Protein AF-A0A3M0Z705-F1 (afdb_monomer)

Radius of gyration: 19.1 Å; Cα contacts (8 Å, |Δi|>4): 940; chains: 1; bounding box: 48×50×53 Å

Sequence (312 aa):
MVLNNEIHHTGEIYWHSPGIMLWQSGHNRIAHNLIHHTAYTGIILSGVLLSTFAQTEDRRELYRTMRWNEVKRTHGQAAFNDVKEYLHSRNNMIELNEIHHVMELLADGNAIYVRGAGSKNVIRRNYIHHLLGNTFMQAAIRTDDGQCDTSIIENVIFRCTAKGIVLHLNNECINNFVIDLAEAWHNGRKFPPIYLLLQEGPMTGAVIRRNIFYHPGDTAQFYQDGTNPRLPAAWIRETETDENIYYCAGNPQLAEEVLAATRREGLNGRSVAADPRFRDIEQEDFSFLPDSPALQLGIVAIDCSQAGVLPV

Structure (mmCIF, N/CA/C/O backbone):
data_AF-A0A3M0Z705-F1
#
_entry.id   AF-A0A3M0Z705-F1
#
loop_
_atom_site.group_PDB
_atom_site.id
_atom_site.type_symbol
_atom_site.label_atom_id
_atom_site.label_alt_id
_atom_site.label_comp_id
_atom_site.label_asym_id
_atom_site.label_entity_id
_atom_site.label_seq_id
_atom_site.pdbx_PDB_ins_code
_atom_site.Cartn_x
_atom_site.Cartn_y
_atom_site.Cartn_z
_atom_site.occupancy
_atom_site.B_iso_or_equiv
_atom_site.auth_seq_id
_atom_site.auth_comp_id
_atom_site.auth_asym_id
_atom_site.auth_atom_id
_atom_site.pdbx_PDB_model_num
ATOM 1 N N . MET A 1 1 ? 2.493 -20.578 -8.290 1.00 93.19 1 MET A N 1
ATOM 2 C CA . MET A 1 1 ? 1.741 -20.324 -7.039 1.00 93.19 1 MET A CA 1
ATOM 3 C C . MET A 1 1 ? 2.726 -20.380 -5.886 1.00 93.19 1 MET A C 1
ATOM 5 O O . MET A 1 1 ? 3.632 -21.199 -5.964 1.00 93.19 1 MET A O 1
ATOM 9 N N . VAL A 1 2 ? 2.556 -19.544 -4.864 1.00 97.12 2 VAL A N 1
ATOM 10 C CA . VAL A 1 2 ? 3.296 -19.606 -3.590 1.00 97.12 2 VAL A CA 1
ATOM 11 C C . VAL A 1 2 ? 2.247 -19.537 -2.490 1.00 97.12 2 VAL A C 1
ATOM 13 O O . VAL A 1 2 ? 1.593 -18.505 -2.332 1.00 97.12 2 VAL A O 1
ATOM 16 N N . LEU A 1 3 ? 1.989 -20.673 -1.846 1.00 97.88 3 LEU A N 1
ATOM 17 C CA . LEU A 1 3 ? 0.851 -20.847 -0.949 1.00 97.88 3 LEU A CA 1
ATOM 18 C C . LEU A 1 3 ? 1.292 -21.437 0.381 1.00 97.88 3 LEU A C 1
ATOM 20 O O . LEU A 1 3 ? 2.029 -22.422 0.365 1.00 97.88 3 LEU A O 1
ATOM 24 N N . ASN A 1 4 ? 0.777 -20.893 1.482 1.00 98.19 4 ASN A N 1
ATOM 25 C CA . ASN A 1 4 ? 0.911 -21.484 2.812 1.00 98.19 4 ASN A CA 1
ATOM 26 C C . ASN A 1 4 ? 2.356 -21.636 3.315 1.00 98.19 4 ASN A C 1
ATOM 28 O O . ASN A 1 4 ? 2.723 -22.698 3.813 1.00 98.19 4 ASN A O 1
ATOM 32 N N . ASN A 1 5 ? 3.189 -20.605 3.138 1.00 98.38 5 ASN A N 1
ATOM 33 C CA . ASN A 1 5 ? 4.592 -20.617 3.569 1.00 98.38 5 ASN A CA 1
ATOM 34 C C . ASN A 1 5 ? 4.841 -19.598 4.681 1.00 98.38 5 ASN A C 1
ATOM 36 O O . ASN A 1 5 ? 4.289 -18.500 4.649 1.00 98.38 5 ASN A O 1
ATOM 40 N N . GLU A 1 6 ? 5.753 -19.933 5.588 1.00 98.31 6 GLU A N 1
ATOM 41 C CA . GLU A 1 6 ? 6.425 -18.972 6.462 1.00 98.31 6 GLU A CA 1
ATOM 42 C C . GLU A 1 6 ? 7.770 -18.604 5.820 1.00 98.31 6 GLU A C 1
ATOM 44 O O . GLU A 1 6 ? 8.606 -19.469 5.548 1.00 98.31 6 GLU A O 1
ATOM 49 N N . ILE A 1 7 ? 7.953 -17.326 5.497 1.00 98.44 7 ILE A N 1
ATOM 50 C CA . ILE A 1 7 ? 9.144 -16.790 4.833 1.00 98.44 7 ILE A CA 1
ATOM 51 C C . ILE A 1 7 ? 9.737 -15.737 5.752 1.00 98.44 7 ILE A C 1
ATOM 53 O O . ILE A 1 7 ? 9.148 -14.678 5.963 1.00 98.44 7 ILE A O 1
ATOM 57 N N . HIS A 1 8 ? 10.917 -16.018 6.290 1.00 97.94 8 HIS A N 1
ATOM 58 C CA . HIS A 1 8 ? 11.497 -15.170 7.315 1.00 97.94 8 HIS A CA 1
ATOM 59 C C . HIS A 1 8 ? 13.017 -15.147 7.285 1.00 97.94 8 HIS A C 1
ATOM 61 O O . HIS A 1 8 ? 13.636 -16.027 6.686 1.00 97.94 8 HIS A O 1
ATOM 67 N N . HIS A 1 9 ? 13.607 -14.118 7.901 1.00 96.94 9 HIS A N 1
ATOM 68 C CA . HIS A 1 9 ? 15.060 -13.898 7.929 1.00 96.94 9 HIS A CA 1
ATOM 69 C C . HIS A 1 9 ? 15.669 -13.928 6.520 1.00 96.94 9 HIS A C 1
ATOM 71 O O . HIS A 1 9 ? 16.719 -14.516 6.265 1.00 96.94 9 HIS A O 1
ATOM 77 N N . THR A 1 10 ? 14.988 -13.298 5.557 1.00 95.69 10 THR A N 1
ATOM 78 C CA . THR A 1 10 ? 15.524 -13.145 4.203 1.00 95.69 10 THR A CA 1
ATOM 79 C C . THR A 1 10 ? 16.415 -11.914 4.116 1.00 95.69 10 THR A C 1
ATOM 81 O O . THR A 1 10 ? 16.168 -10.876 4.736 1.00 95.69 10 THR A O 1
ATOM 84 N N . GLY A 1 11 ? 17.450 -12.016 3.284 1.00 94.19 11 GLY A N 1
ATOM 85 C CA . GLY A 1 11 ? 18.382 -10.919 3.064 1.00 94.19 11 GLY A CA 1
ATOM 86 C C . GLY A 1 11 ? 19.385 -10.717 4.197 1.00 94.19 11 GLY A C 1
ATOM 87 O O . GLY A 1 11 ? 19.813 -9.595 4.398 1.00 94.19 11 GLY A O 1
ATOM 88 N N . GLU A 1 12 ? 19.805 -11.766 4.911 1.00 93.81 12 GLU A N 1
ATOM 89 C CA . GLU A 1 12 ? 20.851 -11.658 5.950 1.00 93.81 12 GLU A CA 1
ATOM 90 C C . GLU A 1 12 ? 22.247 -11.370 5.371 1.00 93.81 12 GLU A C 1
ATOM 92 O O . GLU A 1 12 ? 23.053 -10.665 5.976 1.00 93.81 12 GLU A O 1
ATOM 97 N N . ILE A 1 13 ? 22.526 -11.888 4.170 1.00 93.94 13 ILE A N 1
ATOM 98 C CA . ILE A 1 13 ? 23.795 -11.672 3.454 1.00 93.94 13 ILE A CA 1
ATOM 99 C C . ILE A 1 13 ? 23.624 -10.590 2.384 1.00 93.94 13 ILE A C 1
ATOM 101 O O . ILE A 1 13 ? 24.378 -9.621 2.330 1.00 93.94 13 ILE A O 1
ATOM 105 N N . TYR A 1 14 ? 22.613 -10.748 1.528 1.00 93.50 14 TYR A N 1
ATOM 106 C CA . TYR A 1 14 ? 22.260 -9.778 0.496 1.00 93.50 14 TYR A CA 1
ATOM 107 C C . TYR A 1 14 ? 21.018 -9.014 0.934 1.00 93.50 14 TYR A C 1
ATOM 109 O O . TYR A 1 14 ? 19.898 -9.453 0.695 1.00 93.50 14 TYR A O 1
ATOM 117 N N . TRP A 1 15 ? 21.222 -7.859 1.567 1.00 94.88 15 TRP A N 1
ATOM 118 C CA . TRP A 1 15 ? 20.144 -7.088 2.197 1.00 94.88 15 TRP A CA 1
ATOM 119 C C . TRP A 1 15 ? 19.001 -6.707 1.253 1.00 94.88 15 TRP A C 1
ATOM 121 O O . TRP A 1 15 ? 17.889 -6.498 1.709 1.00 94.88 15 TRP A O 1
ATOM 131 N N . HIS A 1 16 ? 19.250 -6.637 -0.057 1.00 92.75 16 HIS A N 1
ATOM 132 C CA . HIS A 1 16 ? 18.243 -6.292 -1.063 1.00 92.75 16 HIS A CA 1
ATOM 133 C C . HIS A 1 16 ? 17.359 -7.473 -1.501 1.00 92.75 16 HIS A C 1
ATOM 135 O O . HIS A 1 16 ? 16.523 -7.298 -2.386 1.00 92.75 16 HIS A O 1
ATOM 141 N N . SER A 1 17 ? 17.538 -8.668 -0.932 1.00 94.88 17 SER A N 1
ATOM 142 C CA . SER A 1 17 ? 16.717 -9.838 -1.253 1.00 94.88 17 SER A CA 1
ATOM 143 C C . SER A 1 17 ? 15.320 -9.715 -0.629 1.00 94.88 17 SER A C 1
ATOM 145 O O . SER A 1 17 ? 15.216 -9.700 0.601 1.00 94.88 17 SER A O 1
ATOM 147 N N . PRO A 1 18 ? 14.245 -9.645 -1.436 1.00 96.06 18 PRO A N 1
ATOM 148 C CA . PRO A 1 18 ? 12.884 -9.631 -0.914 1.00 96.06 18 PRO A CA 1
ATOM 149 C C . PRO A 1 18 ? 12.444 -11.027 -0.454 1.00 96.06 18 PRO A C 1
ATOM 151 O O . PRO A 1 18 ? 13.071 -12.026 -0.816 1.00 96.06 18 PRO A O 1
ATOM 154 N N . GLY A 1 19 ? 11.330 -11.105 0.277 1.00 97.62 19 GLY A N 1
ATOM 155 C CA . GLY A 1 19 ? 10.706 -12.385 0.632 1.00 97.62 19 GLY A CA 1
ATOM 156 C C . GLY A 1 19 ? 10.211 -13.152 -0.603 1.00 97.62 19 GLY A C 1
ATOM 157 O O . GLY A 1 19 ? 10.552 -14.315 -0.806 1.00 97.62 19 GLY A O 1
ATOM 158 N N . ILE A 1 20 ? 9.447 -12.485 -1.473 1.00 98.25 20 ILE A N 1
ATOM 159 C CA . ILE A 1 20 ? 8.960 -13.028 -2.751 1.00 98.25 20 ILE A CA 1
ATOM 160 C C . ILE A 1 20 ? 9.178 -11.995 -3.860 1.00 98.25 20 ILE A C 1
ATOM 162 O O . ILE A 1 20 ? 8.796 -10.836 -3.720 1.00 98.25 20 ILE A O 1
ATOM 166 N N . MET A 1 21 ? 9.723 -12.417 -5.005 1.00 97.25 21 MET A N 1
ATOM 167 C CA . MET A 1 21 ? 9.831 -11.577 -6.202 1.00 97.25 21 MET A CA 1
ATOM 168 C C . MET A 1 21 ? 9.177 -12.239 -7.412 1.00 97.25 21 MET A C 1
ATOM 170 O O . MET A 1 21 ? 9.544 -13.340 -7.818 1.00 97.25 21 MET A O 1
ATOM 174 N N . LEU A 1 22 ? 8.239 -11.526 -8.028 1.00 97.38 22 LEU A N 1
ATOM 175 C CA . LEU A 1 22 ? 7.668 -11.835 -9.331 1.00 97.38 22 LEU A CA 1
ATOM 176 C C . LEU A 1 22 ? 8.312 -10.915 -10.368 1.00 97.38 22 LEU A C 1
ATOM 178 O O . LEU A 1 22 ? 8.006 -9.726 -10.423 1.00 97.38 22 LEU A O 1
ATOM 182 N N . TRP A 1 23 ? 9.204 -11.464 -11.190 1.00 95.56 23 TRP A N 1
ATOM 183 C CA . TRP A 1 23 ? 9.850 -10.744 -12.288 1.00 95.56 23 TRP A CA 1
ATOM 184 C C . TRP A 1 23 ? 9.324 -11.229 -13.636 1.00 95.56 23 TRP A C 1
ATOM 186 O O . TRP A 1 23 ? 9.457 -12.410 -13.952 1.00 95.56 23 TRP A O 1
ATOM 196 N N . GLN A 1 24 ? 8.742 -10.322 -14.426 1.00 94.75 24 GLN A N 1
ATOM 197 C CA . GLN A 1 24 ? 8.167 -10.616 -15.748 1.00 94.75 24 GLN A CA 1
ATOM 198 C C . GLN A 1 24 ? 7.300 -11.895 -15.768 1.00 94.75 24 GLN A C 1
ATOM 200 O O . GLN A 1 24 ? 7.361 -12.692 -16.704 1.00 94.75 24 GLN A O 1
ATOM 205 N N . SER A 1 25 ? 6.492 -12.097 -14.721 1.00 96.62 25 SER A N 1
ATOM 206 C CA . SER A 1 25 ? 5.721 -13.327 -14.503 1.00 96.62 25 SER A CA 1
ATOM 207 C C . SER A 1 25 ? 4.281 -13.022 -14.107 1.00 96.62 25 SER A C 1
ATOM 209 O O . SER A 1 25 ? 4.024 -12.282 -13.154 1.00 96.62 25 SER A O 1
ATOM 211 N N . GLY A 1 26 ? 3.340 -13.602 -14.846 1.00 97.38 26 GLY A N 1
ATOM 212 C CA . GLY A 1 26 ? 1.913 -13.328 -14.722 1.00 97.38 26 GLY A CA 1
ATOM 213 C C . GLY A 1 26 ? 1.093 -14.555 -14.354 1.00 97.38 26 GLY A C 1
ATOM 214 O O . GLY A 1 26 ? 1.579 -15.681 -14.429 1.00 97.38 26 GLY A O 1
ATOM 215 N N . HIS A 1 27 ? -0.176 -14.334 -14.007 1.00 98.31 27 HIS A N 1
ATOM 216 C CA . HIS A 1 27 ? -1.118 -15.389 -13.607 1.00 98.31 27 HIS A CA 1
ATOM 217 C C . HIS A 1 27 ? -0.669 -16.183 -12.369 1.00 98.31 27 HIS A C 1
ATOM 219 O O . HIS A 1 27 ? -1.044 -17.343 -12.185 1.00 98.31 27 HIS A O 1
ATOM 225 N N . ASN A 1 28 ? 0.136 -15.565 -11.504 1.00 98.56 28 ASN A N 1
ATOM 226 C CA . ASN A 1 28 ? 0.537 -16.162 -10.241 1.00 98.56 28 ASN A CA 1
ATOM 227 C C . ASN A 1 28 ? -0.510 -15.902 -9.162 1.00 98.56 28 ASN A C 1
ATOM 229 O O . ASN A 1 28 ? -1.160 -14.860 -9.136 1.00 98.56 28 ASN A O 1
ATOM 233 N N . ARG A 1 29 ? -0.601 -16.840 -8.222 1.00 98.62 29 ARG A N 1
ATOM 234 C CA . ARG A 1 29 ? -1.323 -16.678 -6.962 1.00 98.62 29 ARG A CA 1
ATOM 235 C C . ARG A 1 29 ? -0.333 -16.797 -5.810 1.00 98.62 29 ARG A C 1
ATOM 237 O O . ARG A 1 29 ? 0.340 -17.830 -5.712 1.00 98.62 29 ARG A O 1
ATOM 244 N N . ILE A 1 30 ? -0.234 -15.745 -5.007 1.00 98.75 30 ILE A N 1
ATOM 245 C CA . ILE A 1 30 ? 0.602 -15.641 -3.809 1.00 98.75 30 ILE A CA 1
ATOM 246 C C . ILE A 1 30 ? -0.349 -15.440 -2.638 1.00 98.75 30 ILE A C 1
ATOM 248 O O . ILE A 1 30 ? -0.912 -14.353 -2.498 1.00 98.75 30 ILE A O 1
ATOM 252 N N . ALA A 1 31 ? -0.604 -16.500 -1.874 1.00 98.75 31 ALA A N 1
ATOM 253 C CA . ALA A 1 31 ? -1.632 -16.445 -0.846 1.00 98.75 31 ALA A CA 1
ATOM 254 C C . ALA A 1 31 ? -1.343 -17.254 0.408 1.00 98.75 31 ALA A C 1
ATOM 256 O O . ALA A 1 31 ? -0.667 -18.277 0.340 1.00 98.75 31 ALA A O 1
ATOM 257 N N . HIS A 1 32 ? -1.910 -16.817 1.533 1.00 98.69 32 HIS A N 1
ATOM 258 C CA . HIS A 1 32 ? -1.744 -17.470 2.832 1.00 98.69 32 HIS A CA 1
ATOM 259 C C . HIS A 1 32 ? -0.281 -17.623 3.257 1.00 98.69 32 HIS A C 1
ATOM 261 O O . HIS A 1 32 ? 0.103 -18.637 3.822 1.00 98.69 32 HIS A O 1
ATOM 267 N N . ASN A 1 33 ? 0.581 -16.660 2.929 1.00 98.75 33 ASN A N 1
ATOM 268 C CA . ASN A 1 33 ? 1.960 -16.677 3.413 1.00 98.75 33 ASN A CA 1
ATOM 269 C C . ASN A 1 33 ? 2.102 -15.750 4.620 1.00 98.75 33 ASN A C 1
ATOM 271 O O . ASN A 1 33 ? 1.471 -14.693 4.651 1.00 98.75 33 ASN A O 1
ATOM 275 N N . LEU A 1 34 ? 2.956 -16.135 5.564 1.00 98.81 34 LEU A N 1
ATOM 276 C CA . LEU A 1 34 ? 3.474 -15.271 6.620 1.00 98.81 34 LEU A CA 1
ATOM 277 C C . LEU A 1 34 ? 4.877 -14.818 6.211 1.00 98.81 34 LEU A C 1
ATOM 279 O O . LEU A 1 34 ? 5.748 -15.656 5.975 1.00 98.81 34 LEU A O 1
ATOM 283 N N . ILE A 1 35 ? 5.095 -13.509 6.073 1.00 98.81 35 ILE A N 1
ATOM 284 C CA . ILE A 1 35 ? 6.379 -12.938 5.642 1.00 98.81 35 ILE A CA 1
ATOM 285 C C . ILE A 1 35 ? 6.884 -11.959 6.695 1.00 98.81 35 ILE A C 1
ATOM 287 O O . ILE A 1 35 ? 6.228 -10.947 6.948 1.00 98.81 35 ILE A O 1
ATOM 291 N N . HIS A 1 36 ? 8.051 -12.233 7.286 1.00 98.56 36 HIS A N 1
ATOM 292 C CA . HIS A 1 36 ? 8.529 -11.422 8.404 1.00 98.56 36 HIS A CA 1
ATOM 293 C C . HIS A 1 36 ? 10.029 -11.459 8.693 1.00 98.56 36 HIS A C 1
ATOM 295 O O . HIS A 1 36 ? 10.742 -12.351 8.251 1.00 98.56 36 HIS A O 1
ATOM 301 N N . HIS A 1 37 ? 10.515 -10.481 9.460 1.00 97.38 37 HIS A N 1
ATOM 302 C CA . HIS A 1 37 ? 11.936 -10.291 9.786 1.00 97.38 37 HIS A CA 1
ATOM 303 C C . HIS A 1 37 ? 12.807 -10.279 8.528 1.00 97.38 37 HIS A C 1
ATOM 305 O O . HIS A 1 37 ? 13.692 -11.117 8.343 1.00 97.38 37 HIS A O 1
ATOM 311 N N . THR A 1 38 ? 12.496 -9.379 7.5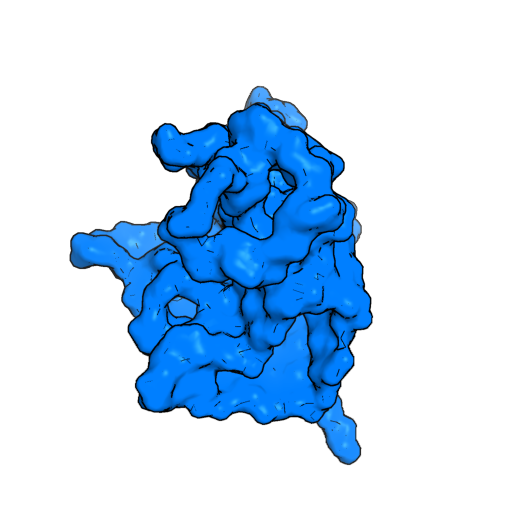95 1.00 96.44 38 THR A N 1
ATOM 312 C CA . THR A 1 38 ? 13.237 -9.254 6.334 1.00 96.44 38 THR A CA 1
ATOM 313 C C . THR A 1 38 ? 13.952 -7.914 6.265 1.00 96.44 38 THR A C 1
ATOM 315 O O . THR A 1 38 ? 13.374 -6.858 6.538 1.00 96.44 38 THR A O 1
ATOM 318 N N . ALA A 1 39 ? 15.210 -7.930 5.813 1.00 96.12 39 ALA A N 1
ATOM 319 C CA . ALA A 1 39 ? 16.021 -6.715 5.693 1.00 96.12 39 ALA A CA 1
ATOM 320 C C . ALA A 1 39 ? 15.407 -5.673 4.732 1.00 96.12 39 ALA A C 1
ATOM 322 O O . ALA A 1 39 ? 15.600 -4.467 4.913 1.00 96.12 39 ALA A O 1
ATOM 323 N N . TYR A 1 40 ? 14.665 -6.139 3.721 1.00 96.44 40 TYR A N 1
ATOM 324 C CA . TYR A 1 40 ? 14.032 -5.325 2.680 1.00 96.44 40 TYR A CA 1
ATOM 325 C C . TYR A 1 40 ? 12.558 -5.712 2.469 1.00 96.44 40 TYR A C 1
ATOM 327 O O . TYR A 1 40 ? 11.875 -6.072 3.425 1.00 96.44 40 TYR A O 1
ATOM 335 N N . THR A 1 41 ? 12.056 -5.586 1.238 1.00 97.31 41 THR A N 1
ATOM 336 C CA . THR A 1 41 ? 10.636 -5.691 0.879 1.00 97.31 41 THR A CA 1
ATOM 337 C C . THR A 1 41 ? 10.076 -7.104 1.055 1.00 97.31 41 THR A C 1
ATOM 339 O O . THR A 1 41 ? 10.739 -8.081 0.711 1.00 97.31 41 THR A O 1
ATOM 342 N N . GLY A 1 42 ? 8.821 -7.212 1.499 1.00 98.38 42 GLY A N 1
ATOM 343 C CA . GLY A 1 42 ? 8.118 -8.495 1.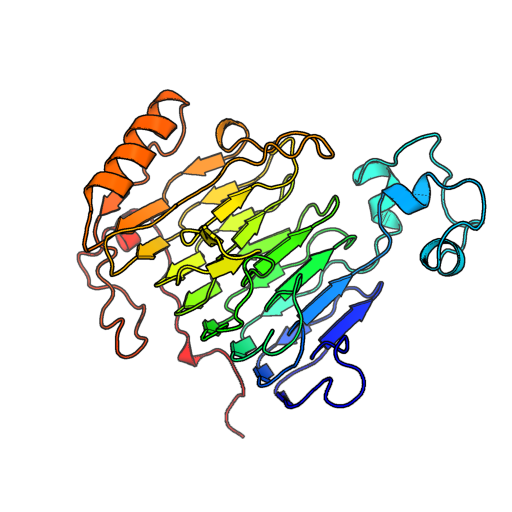607 1.00 98.38 42 GLY A CA 1
ATOM 344 C C . GLY A 1 42 ? 7.855 -9.137 0.240 1.00 98.38 42 GLY A C 1
ATOM 345 O O . GLY A 1 42 ? 8.424 -10.177 -0.086 1.00 98.38 42 GLY A O 1
ATOM 346 N N . ILE A 1 43 ? 7.023 -8.500 -0.588 1.00 98.69 43 ILE A N 1
ATOM 347 C CA . ILE A 1 43 ? 6.636 -8.989 -1.920 1.00 98.69 43 ILE A CA 1
ATOM 348 C C . ILE A 1 43 ? 6.910 -7.917 -2.981 1.00 98.69 43 ILE A C 1
ATOM 350 O O . ILE A 1 43 ? 6.434 -6.787 -2.873 1.00 98.69 43 ILE A O 1
ATOM 354 N N . ILE A 1 44 ? 7.629 -8.278 -4.046 1.00 98.31 44 ILE A N 1
ATOM 355 C CA . ILE A 1 44 ? 7.869 -7.425 -5.217 1.00 98.31 44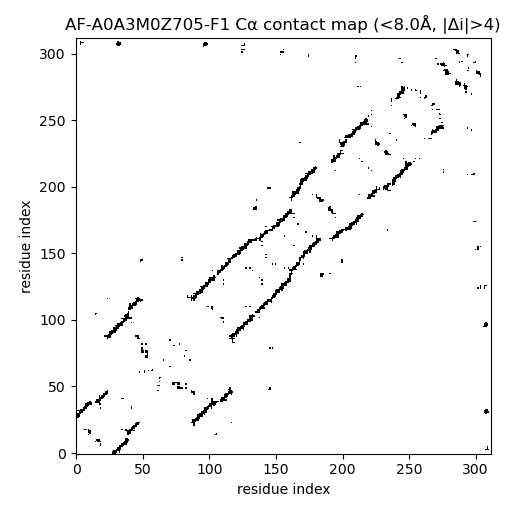 ILE A CA 1
ATOM 356 C C . ILE A 1 44 ? 7.169 -8.005 -6.445 1.00 98.31 44 ILE A C 1
ATOM 358 O O . ILE A 1 44 ? 7.416 -9.145 -6.833 1.00 98.31 44 ILE A O 1
ATOM 362 N N . LEU A 1 45 ? 6.356 -7.190 -7.111 1.00 97.94 45 LEU A N 1
ATOM 363 C CA . LEU A 1 45 ? 5.850 -7.419 -8.459 1.00 97.94 45 LEU A CA 1
ATOM 364 C C . LEU A 1 45 ? 6.581 -6.454 -9.377 1.00 97.94 45 LEU A C 1
ATOM 366 O O . LEU A 1 45 ? 6.378 -5.244 -9.304 1.00 97.94 45 LEU A O 1
ATOM 370 N N . SER A 1 46 ? 7.442 -6.973 -10.243 1.00 94.88 46 SER A N 1
ATOM 371 C CA . SER A 1 46 ? 8.246 -6.116 -11.099 1.00 94.88 46 SER A CA 1
ATOM 372 C C . SER A 1 46 ? 8.342 -6.601 -12.534 1.00 94.88 46 SER A C 1
ATOM 374 O O . SER A 1 46 ? 8.237 -7.792 -12.835 1.00 94.88 46 SER A O 1
ATOM 376 N N . GLY A 1 47 ? 8.509 -5.652 -13.441 1.00 92.88 47 GLY A N 1
ATOM 377 C CA . GLY A 1 47 ? 8.761 -5.896 -14.847 1.00 92.88 47 GLY A CA 1
ATOM 378 C C . GLY A 1 47 ? 9.622 -4.793 -15.447 1.00 92.88 47 GLY A C 1
ATOM 379 O O . GLY A 1 47 ? 10.338 -4.067 -14.761 1.00 92.88 47 GLY A O 1
ATOM 380 N N . VAL A 1 48 ? 9.582 -4.692 -16.768 1.00 91.31 48 VAL A N 1
ATOM 381 C CA . VAL A 1 48 ? 10.396 -3.731 -17.509 1.00 91.31 48 VAL A CA 1
ATOM 382 C C . VAL A 1 48 ? 9.756 -2.348 -17.425 1.00 91.31 48 VAL A C 1
ATOM 384 O O . VAL A 1 48 ? 8.580 -2.172 -17.727 1.00 91.31 48 VAL A O 1
ATOM 387 N N . LEU A 1 49 ? 10.560 -1.353 -17.059 1.00 89.56 49 LEU A N 1
ATOM 388 C CA . LEU A 1 49 ? 10.116 0.036 -16.946 1.00 89.56 49 LEU A CA 1
ATOM 389 C C . LEU A 1 49 ? 9.763 0.619 -18.314 1.00 89.56 49 LEU A C 1
ATOM 391 O O . LEU A 1 49 ? 10.478 0.372 -19.289 1.00 89.56 49 LEU A O 1
ATOM 395 N N . LEU A 1 50 ? 8.738 1.473 -18.370 1.00 88.62 50 LEU A N 1
ATOM 396 C CA . LEU A 1 50 ? 8.305 2.144 -19.606 1.00 88.62 50 LEU A CA 1
ATOM 397 C C . LEU A 1 50 ? 9.451 2.912 -20.282 1.00 88.62 50 LEU A C 1
ATOM 399 O O . LEU A 1 50 ? 9.629 2.852 -21.497 1.00 88.62 50 LEU A O 1
ATOM 403 N N . SER A 1 51 ? 10.301 3.561 -19.482 1.00 86.56 51 SER A N 1
ATOM 404 C CA . SER A 1 51 ? 11.498 4.273 -19.948 1.00 86.56 51 SER A CA 1
ATOM 405 C C . SER A 1 51 ? 12.520 3.372 -20.654 1.00 86.56 51 SER A C 1
ATOM 407 O O . SER A 1 51 ? 13.326 3.858 -21.448 1.00 86.56 51 SER A O 1
ATOM 409 N N . THR A 1 52 ? 12.486 2.058 -20.415 1.00 89.06 52 THR A N 1
ATOM 410 C CA . THR A 1 52 ? 13.376 1.099 -21.081 1.00 89.06 52 THR A CA 1
ATOM 411 C C . THR A 1 52 ? 13.015 0.947 -22.554 1.00 89.06 52 THR A C 1
ATOM 413 O O . THR A 1 52 ? 13.914 0.907 -23.388 1.00 89.06 52 THR A O 1
ATOM 416 N N . PHE A 1 53 ? 11.725 0.970 -22.903 1.00 88.88 53 PHE A N 1
ATOM 417 C CA . PHE A 1 53 ? 11.241 0.856 -24.288 1.00 88.88 53 PHE A CA 1
ATOM 418 C C . PHE A 1 53 ? 11.664 2.030 -25.186 1.00 88.88 53 PHE A C 1
ATOM 420 O O . PHE A 1 53 ? 11.732 1.876 -26.404 1.00 88.88 53 PHE A O 1
ATOM 427 N N . ALA A 1 54 ? 12.014 3.172 -24.588 1.00 84.75 54 ALA A N 1
ATOM 428 C CA . ALA A 1 54 ? 12.548 4.340 -25.287 1.00 84.75 54 ALA A CA 1
ATOM 429 C C . ALA A 1 54 ? 14.048 4.227 -25.628 1.00 84.75 54 ALA A C 1
ATOM 431 O O . ALA A 1 54 ? 14.586 5.075 -26.343 1.00 84.75 54 ALA A O 1
ATOM 432 N N . GLN A 1 55 ? 14.758 3.226 -25.096 1.00 84.88 55 GLN A N 1
ATOM 433 C CA . GLN A 1 55 ? 16.200 3.090 -25.294 1.00 84.88 55 GLN A CA 1
ATOM 434 C C . GLN A 1 55 ? 16.518 2.545 -26.690 1.00 84.88 55 GLN A C 1
ATOM 436 O O . GLN A 1 55 ? 15.976 1.531 -27.130 1.00 84.88 55 GLN A O 1
ATOM 441 N N . THR A 1 56 ? 17.451 3.198 -27.383 1.00 81.31 56 THR A N 1
ATOM 442 C CA . THR A 1 56 ? 17.929 2.787 -28.714 1.00 81.31 56 THR A CA 1
ATOM 443 C C . THR A 1 56 ? 19.205 1.951 -28.664 1.00 81.31 56 THR A C 1
ATOM 445 O O . THR A 1 56 ? 19.601 1.382 -29.676 1.00 81.31 56 THR A O 1
ATOM 448 N N . GLU A 1 57 ? 19.844 1.865 -27.500 1.00 84.50 57 GLU A N 1
ATOM 449 C CA . GLU A 1 57 ? 21.100 1.153 -27.287 1.00 84.50 57 GLU A CA 1
ATOM 450 C C . GLU A 1 57 ? 21.154 0.558 -25.875 1.00 84.50 57 GLU A C 1
ATOM 452 O O . GLU A 1 57 ? 20.388 0.949 -24.992 1.00 84.50 57 GLU A O 1
ATOM 457 N N . ASP A 1 58 ? 22.068 -0.387 -25.674 1.00 87.94 58 ASP A N 1
ATOM 458 C CA . ASP A 1 58 ? 22.267 -1.092 -24.410 1.00 87.94 58 ASP A CA 1
ATOM 459 C C . ASP A 1 58 ? 22.861 -0.169 -23.333 1.00 87.94 58 ASP A C 1
ATOM 461 O O . ASP A 1 58 ? 24.079 -0.033 -23.214 1.00 87.94 58 ASP A O 1
ATOM 465 N N . ARG A 1 59 ? 21.990 0.499 -22.563 1.00 82.31 59 ARG A N 1
ATOM 466 C CA . ARG A 1 59 ? 22.393 1.446 -21.504 1.00 82.31 59 ARG A CA 1
ATOM 467 C C . ARG A 1 59 ? 22.224 0.917 -20.079 1.00 82.31 59 ARG A C 1
ATOM 469 O O . ARG A 1 59 ? 22.832 1.470 -19.165 1.00 82.31 59 ARG A O 1
ATOM 476 N N . ARG A 1 60 ? 21.361 -0.081 -19.864 1.00 82.75 60 ARG A N 1
ATOM 477 C CA . ARG A 1 60 ? 20.937 -0.586 -18.541 1.00 82.75 60 ARG A CA 1
ATOM 478 C C . ARG A 1 60 ? 20.714 -2.095 -18.588 1.00 82.75 60 ARG A C 1
ATOM 480 O O . ARG A 1 60 ? 20.389 -2.645 -19.635 1.00 82.75 60 ARG A O 1
ATOM 487 N N . GLU A 1 61 ? 20.780 -2.746 -17.433 1.00 85.88 61 GLU A N 1
ATOM 488 C CA . GLU A 1 61 ? 20.550 -4.183 -17.257 1.00 85.88 61 GLU A CA 1
ATOM 489 C C . GLU A 1 61 ? 19.209 -4.659 -17.834 1.00 85.88 61 GLU A C 1
ATOM 491 O O . GLU A 1 61 ? 19.159 -5.703 -18.485 1.00 85.88 61 GLU A O 1
ATOM 496 N N . LEU A 1 62 ? 18.147 -3.855 -17.696 1.00 88.62 62 LEU A N 1
ATOM 497 C CA . LEU A 1 62 ? 16.824 -4.186 -18.228 1.00 88.62 62 LEU A CA 1
ATOM 498 C C . LEU A 1 62 ? 16.806 -4.318 -19.753 1.00 88.62 62 LEU A C 1
ATOM 500 O O . LEU A 1 62 ? 16.107 -5.190 -20.268 1.00 88.62 62 LEU A O 1
ATOM 504 N N . TYR A 1 63 ? 17.609 -3.526 -20.475 1.00 90.06 63 TYR A N 1
ATOM 505 C CA . TYR A 1 63 ? 17.683 -3.582 -21.939 1.00 90.06 63 TYR A CA 1
ATOM 506 C C . TYR A 1 63 ? 18.031 -4.994 -22.420 1.00 90.06 63 TYR A C 1
ATOM 508 O O . TYR A 1 63 ? 17.462 -5.487 -23.391 1.00 90.06 63 TYR A O 1
ATOM 516 N N . ARG A 1 64 ? 18.927 -5.683 -21.709 1.00 90.81 64 ARG A N 1
ATOM 517 C CA . ARG A 1 64 ? 19.412 -7.023 -22.073 1.00 90.81 64 ARG A CA 1
ATOM 518 C C . ARG A 1 64 ? 18.407 -8.132 -21.778 1.00 90.81 64 ARG A C 1
ATOM 520 O O . ARG A 1 64 ? 18.552 -9.232 -22.299 1.00 90.81 64 ARG A O 1
ATOM 527 N N . THR A 1 65 ? 17.386 -7.851 -20.969 1.00 90.94 65 THR A N 1
ATOM 528 C CA . THR A 1 65 ? 16.305 -8.805 -20.669 1.00 90.94 65 THR A CA 1
ATOM 529 C C . THR A 1 65 ? 15.242 -8.857 -21.768 1.00 90.94 65 THR A C 1
ATOM 531 O O . THR A 1 65 ? 14.391 -9.745 -21.768 1.00 90.94 65 THR A O 1
ATOM 534 N N . MET A 1 66 ? 15.280 -7.918 -22.718 1.00 90.31 66 MET A N 1
ATOM 535 C CA . MET A 1 66 ? 14.255 -7.756 -23.742 1.00 90.31 66 MET A CA 1
ATOM 536 C C . MET A 1 66 ? 14.658 -8.398 -25.070 1.00 90.31 66 MET A C 1
ATOM 538 O O . MET A 1 66 ? 15.746 -8.170 -25.602 1.00 90.31 66 MET A O 1
ATOM 542 N N . ARG A 1 67 ? 13.723 -9.139 -25.671 1.00 91.00 67 ARG A N 1
ATOM 543 C CA . ARG A 1 67 ? 13.841 -9.650 -27.045 1.00 91.00 67 ARG A CA 1
ATOM 544 C C . ARG A 1 67 ? 13.458 -8.552 -28.033 1.00 91.00 67 ARG A C 1
ATOM 546 O O . ARG A 1 67 ? 12.344 -8.514 -28.541 1.00 91.00 67 ARG A O 1
ATOM 553 N N . TRP A 1 68 ? 14.372 -7.613 -28.267 1.00 90.94 68 TRP A N 1
ATOM 554 C CA . TRP A 1 68 ? 14.108 -6.389 -29.040 1.00 90.94 68 TRP A CA 1
ATOM 555 C C . TRP A 1 68 ? 13.612 -6.600 -30.472 1.00 90.94 68 TRP A C 1
ATOM 557 O O . TRP A 1 68 ? 12.993 -5.701 -31.030 1.00 90.94 68 TRP A O 1
ATOM 567 N N . ASN A 1 69 ? 13.874 -7.759 -31.068 1.00 91.19 69 ASN A N 1
ATOM 568 C CA . ASN A 1 69 ? 13.341 -8.149 -32.373 1.00 91.19 69 ASN A CA 1
ATOM 569 C C . ASN A 1 69 ? 11.828 -8.448 -32.346 1.00 91.19 69 ASN A C 1
ATOM 571 O O . ASN A 1 69 ? 11.199 -8.442 -33.398 1.00 91.19 69 ASN A O 1
ATOM 575 N N . GLU A 1 70 ? 11.254 -8.707 -31.169 1.00 90.69 70 GLU A N 1
ATOM 576 C CA . GLU A 1 70 ? 9.821 -8.960 -30.955 1.00 90.69 70 GLU A CA 1
ATOM 577 C C . GLU A 1 70 ? 9.076 -7.733 -30.406 1.00 90.69 70 GLU A C 1
ATOM 579 O O . GLU A 1 70 ? 7.850 -7.732 -30.340 1.00 90.69 70 GLU A O 1
ATOM 584 N N . VAL A 1 71 ? 9.804 -6.686 -30.009 1.00 89.50 71 VAL A N 1
ATOM 585 C CA . VAL A 1 71 ? 9.238 -5.472 -29.414 1.00 89.50 71 VAL A CA 1
ATOM 586 C C . VAL A 1 71 ? 9.042 -4.417 -30.493 1.00 89.50 71 VAL A C 1
ATOM 588 O O . VAL A 1 71 ? 9.997 -3.995 -31.150 1.00 89.50 71 VAL A O 1
ATOM 591 N N . LYS A 1 72 ? 7.808 -3.930 -30.644 1.00 82.12 72 LYS A N 1
ATOM 592 C CA . LYS A 1 72 ? 7.537 -2.749 -31.473 1.00 82.12 72 LYS A CA 1
ATOM 593 C C . LYS A 1 72 ? 8.264 -1.549 -30.874 1.00 82.12 72 LYS A C 1
ATOM 595 O O . LYS A 1 72 ? 7.973 -1.126 -29.758 1.00 82.12 72 LYS A O 1
ATOM 600 N N . ARG A 1 73 ? 9.235 -1.014 -31.613 1.00 72.69 73 ARG A N 1
ATOM 601 C CA . ARG A 1 73 ? 9.998 0.161 -31.187 1.00 72.69 73 ARG A CA 1
ATOM 602 C C . ARG A 1 73 ? 9.069 1.370 -31.117 1.00 72.69 73 ARG A C 1
ATOM 604 O O . ARG A 1 73 ? 8.433 1.723 -32.107 1.00 72.69 73 ARG A O 1
ATOM 611 N N . THR A 1 74 ? 9.033 2.016 -29.961 1.00 66.81 74 THR A N 1
ATOM 612 C CA . THR A 1 74 ? 8.402 3.322 -29.774 1.00 66.81 74 THR A CA 1
ATOM 613 C C . THR A 1 74 ? 9.470 4.405 -29.917 1.00 66.81 74 THR A C 1
ATOM 615 O O . THR A 1 74 ? 10.556 4.286 -29.351 1.00 66.81 74 THR A O 1
ATOM 618 N 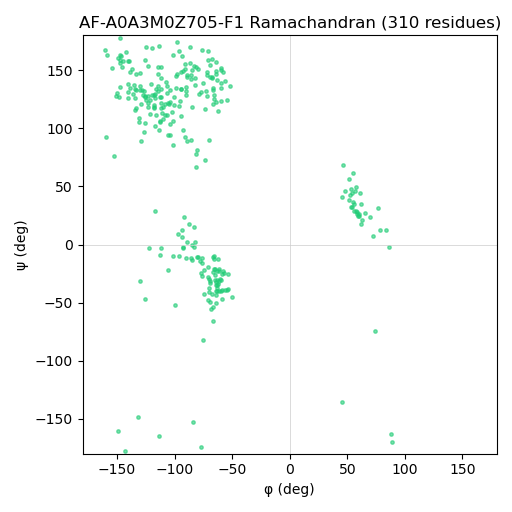N . HIS A 1 75 ? 9.192 5.469 -30.672 1.00 66.19 75 HIS A N 1
ATOM 619 C CA . HIS A 1 75 ? 10.050 6.654 -30.678 1.00 66.19 75 HIS A CA 1
ATOM 620 C C . HIS A 1 75 ? 9.650 7.564 -29.512 1.00 66.19 75 HIS A C 1
ATOM 622 O O . HIS A 1 75 ? 8.520 8.042 -29.469 1.00 66.19 75 HIS A O 1
ATOM 628 N N . GLY A 1 76 ? 10.573 7.811 -28.580 1.00 72.00 76 GLY A N 1
ATOM 629 C CA . GLY A 1 76 ? 10.296 8.587 -27.366 1.00 72.00 76 GLY A CA 1
ATOM 630 C C . GLY A 1 76 ? 9.799 7.728 -26.200 1.00 72.00 76 GLY A C 1
ATOM 631 O O . GLY A 1 76 ? 9.894 6.501 -26.235 1.00 72.00 76 GLY A O 1
ATOM 632 N N . GLN A 1 77 ? 9.325 8.381 -25.137 1.00 74.12 77 GLN A N 1
ATOM 633 C CA . GLN A 1 77 ? 8.856 7.699 -23.931 1.00 74.12 77 GLN A CA 1
ATOM 634 C C . GLN A 1 77 ? 7.594 6.888 -24.238 1.00 74.12 77 GLN A C 1
ATOM 636 O O . GLN A 1 77 ? 6.595 7.443 -24.688 1.00 74.12 77 GLN A O 1
ATOM 641 N N . ALA A 1 78 ? 7.657 5.575 -24.011 1.00 82.50 78 ALA A N 1
ATOM 642 C CA . ALA A 1 78 ? 6.529 4.687 -24.245 1.00 82.50 78 ALA A CA 1
ATOM 643 C C . ALA A 1 78 ? 5.392 4.985 -23.263 1.00 82.50 78 ALA A C 1
ATOM 645 O O . ALA A 1 78 ? 5.626 5.078 -22.054 1.00 82.50 78 ALA A O 1
ATOM 646 N N . ALA A 1 79 ? 4.162 5.081 -23.767 1.00 86.50 79 ALA A N 1
ATOM 647 C CA . ALA A 1 79 ? 2.988 5.069 -22.910 1.00 86.50 79 ALA A CA 1
ATOM 648 C C . ALA A 1 79 ? 2.663 3.628 -22.499 1.00 86.50 79 ALA A C 1
ATOM 650 O O . ALA A 1 79 ? 2.899 2.682 -23.253 1.00 86.50 79 ALA A O 1
ATOM 651 N N . PHE A 1 80 ? 2.058 3.453 -21.321 1.00 89.75 80 PHE A N 1
ATOM 652 C CA . PHE A 1 80 ? 1.695 2.133 -20.796 1.00 89.75 80 PHE A CA 1
ATOM 653 C C . PHE A 1 80 ? 0.912 1.286 -21.816 1.00 89.75 80 PHE A C 1
ATOM 655 O O . PHE A 1 80 ? 1.240 0.126 -22.055 1.00 89.75 80 PHE A O 1
ATOM 662 N N . ASN A 1 81 ? -0.079 1.880 -22.489 1.0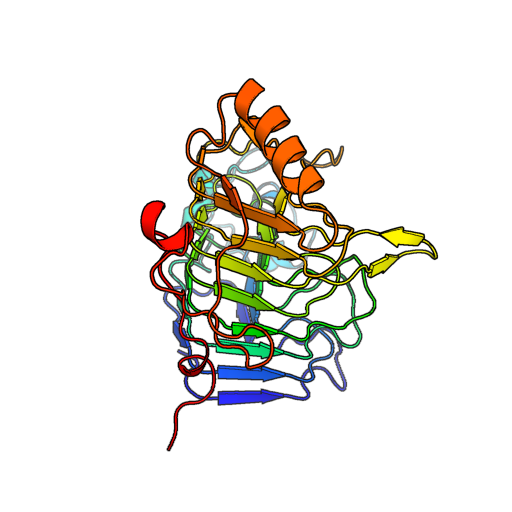0 90.00 81 ASN A N 1
ATOM 663 C CA . ASN A 1 81 ? -0.915 1.173 -23.463 1.00 90.00 81 ASN A CA 1
ATOM 664 C C . ASN A 1 81 ? -0.168 0.684 -24.711 1.00 90.00 81 ASN A C 1
ATOM 666 O O . ASN A 1 81 ? -0.600 -0.311 -25.294 1.00 90.00 81 ASN A O 1
ATOM 670 N N . ASP A 1 82 ? 0.937 1.328 -25.085 1.00 88.81 82 ASP A N 1
ATOM 671 C CA . ASP A 1 82 ? 1.723 0.956 -26.266 1.00 88.81 82 ASP A CA 1
ATOM 672 C C . ASP A 1 82 ? 2.569 -0.295 -26.012 1.00 88.81 82 ASP A C 1
ATOM 674 O O . ASP A 1 82 ? 2.884 -1.040 -26.940 1.00 88.81 82 ASP A O 1
ATOM 678 N N . VAL A 1 83 ? 2.935 -0.535 -24.748 1.00 90.94 83 VAL A N 1
ATOM 679 C CA . VAL A 1 83 ? 3.896 -1.583 -24.369 1.00 90.94 83 VAL A CA 1
ATOM 680 C C . VAL A 1 83 ? 3.351 -2.612 -23.385 1.00 90.94 83 VAL A C 1
ATOM 682 O O . VAL A 1 83 ? 4.031 -3.598 -23.105 1.00 90.94 83 VAL A O 1
ATOM 685 N N . LYS A 1 84 ? 2.109 -2.463 -22.905 1.00 91.44 84 LYS A N 1
ATOM 686 C CA . LYS A 1 84 ? 1.478 -3.391 -21.946 1.00 91.44 84 LYS A CA 1
ATOM 687 C C . LYS A 1 84 ? 1.481 -4.857 -22.388 1.00 91.44 84 LYS A C 1
ATOM 689 O O . LYS A 1 84 ? 1.437 -5.752 -21.545 1.00 91.44 84 LYS A O 1
ATOM 694 N N . GLU A 1 85 ? 1.542 -5.132 -23.694 1.00 91.88 85 GLU A N 1
ATOM 695 C CA . GLU A 1 85 ? 1.638 -6.502 -24.212 1.00 91.88 85 GLU A CA 1
ATOM 696 C C . GLU A 1 85 ? 2.941 -7.208 -23.784 1.00 91.88 85 GLU A C 1
ATOM 698 O O . GLU A 1 85 ? 2.911 -8.417 -23.528 1.00 91.88 85 GLU A O 1
ATOM 703 N N . TYR A 1 86 ? 4.021 -6.438 -23.595 1.00 93.62 86 TYR A N 1
ATOM 704 C CA . TYR A 1 86 ? 5.360 -6.877 -23.176 1.00 93.62 86 TYR A CA 1
ATOM 705 C C . TYR A 1 86 ? 5.585 -6.811 -21.654 1.00 93.62 86 TYR A C 1
ATOM 707 O O . TYR A 1 86 ? 6.651 -7.184 -21.165 1.00 93.62 86 TYR A O 1
ATOM 715 N N . LEU A 1 87 ? 4.604 -6.319 -20.890 1.00 94.38 87 LEU A N 1
ATOM 716 C CA . LEU A 1 87 ? 4.654 -6.291 -19.429 1.00 94.38 87 LEU A CA 1
ATOM 717 C C . LEU A 1 87 ? 4.017 -7.578 -18.890 1.00 94.38 87 LEU A C 1
ATOM 719 O O . LEU A 1 87 ? 2.796 -7.681 -18.739 1.00 94.38 87 LEU A O 1
ATOM 723 N N . HIS A 1 88 ? 4.838 -8.600 -18.653 1.00 95.81 88 HIS A N 1
ATOM 724 C CA . HIS A 1 88 ? 4.368 -9.948 -18.324 1.00 95.81 88 HIS A CA 1
ATOM 725 C C . HIS A 1 88 ? 4.059 -10.158 -16.843 1.00 95.81 88 HIS A C 1
ATOM 727 O O . HIS A 1 88 ? 3.360 -11.115 -16.518 1.00 95.81 88 HIS A O 1
ATOM 733 N N . SER A 1 89 ? 4.482 -9.255 -15.954 1.00 96.94 89 SER A N 1
ATOM 734 C CA . SER A 1 89 ? 4.023 -9.240 -14.558 1.00 96.94 89 SER A CA 1
ATOM 735 C C . SER A 1 89 ? 2.585 -8.738 -14.462 1.00 96.94 89 SER A C 1
ATOM 737 O O . SER A 1 89 ? 2.344 -7.598 -14.093 1.00 96.94 89 SER A O 1
ATOM 739 N N . ARG A 1 90 ? 1.625 -9.563 -14.879 1.00 97.69 90 ARG A N 1
ATOM 740 C CA . ARG A 1 90 ? 0.212 -9.196 -15.057 1.00 97.69 90 ARG A CA 1
ATOM 741 C C . ARG A 1 90 ? -0.723 -10.300 -14.589 1.00 97.69 90 ARG A C 1
ATOM 743 O O . ARG A 1 90 ? -0.352 -11.471 -14.609 1.00 97.69 90 ARG A O 1
ATOM 750 N N . ASN A 1 91 ? -1.965 -9.954 -14.266 1.00 98.44 91 ASN A N 1
ATOM 751 C CA . ASN A 1 91 ? -2.964 -10.913 -13.775 1.00 98.44 91 ASN A CA 1
ATOM 752 C C . ASN A 1 91 ? -2.499 -11.701 -12.533 1.00 98.44 91 ASN A C 1
ATOM 754 O O . ASN A 1 91 ? -2.872 -12.863 -12.375 1.00 98.44 91 ASN A O 1
ATOM 758 N N . ASN A 1 92 ? -1.635 -11.126 -11.693 1.00 98.81 92 ASN A N 1
ATOM 759 C CA . ASN A 1 92 ? -1.222 -11.768 -10.449 1.00 98.81 92 ASN A CA 1
ATOM 760 C C . ASN A 1 92 ? -2.222 -11.458 -9.331 1.00 98.81 92 ASN A C 1
ATOM 762 O O . ASN A 1 92 ? -2.717 -10.337 -9.235 1.00 98.81 92 ASN A O 1
ATOM 766 N N . MET A 1 93 ? -2.477 -12.444 -8.477 1.00 98.88 93 MET A N 1
ATOM 767 C CA . MET A 1 93 ? -3.297 -12.319 -7.276 1.00 98.88 93 MET A CA 1
ATOM 768 C C . MET A 1 93 ? -2.406 -12.456 -6.043 1.00 98.88 93 MET A C 1
ATOM 770 O O . MET A 1 93 ? -1.798 -13.510 -5.836 1.00 98.88 93 MET A O 1
ATOM 774 N N . ILE A 1 94 ? -2.333 -11.396 -5.245 1.00 98.88 94 ILE A N 1
ATOM 775 C CA . ILE A 1 94 ? -1.589 -11.333 -3.987 1.00 98.88 94 ILE A CA 1
ATOM 776 C C . ILE A 1 94 ? -2.620 -11.185 -2.878 1.00 98.88 94 ILE A C 1
ATOM 778 O O . ILE A 1 94 ? -3.145 -10.089 -2.676 1.00 98.88 94 ILE A O 1
ATOM 782 N N . GLU A 1 95 ? -2.976 -12.283 -2.216 1.00 98.81 95 GLU A N 1
ATOM 783 C CA . GLU A 1 95 ? -4.119 -12.278 -1.305 1.00 98.81 95 GLU A CA 1
ATOM 784 C C . GLU A 1 95 ? -3.909 -13.032 -0.003 1.00 98.81 95 GLU A C 1
ATOM 786 O O . GLU A 1 95 ? -3.223 -14.042 0.011 1.00 98.81 95 GLU A O 1
ATOM 791 N N . LEU A 1 96 ? -4.542 -12.586 1.084 1.00 98.88 96 LEU A N 1
ATOM 792 C CA . LEU A 1 96 ? -4.560 -13.325 2.356 1.00 98.88 96 LEU A CA 1
ATOM 793 C C . LEU A 1 96 ? -3.154 -13.597 2.922 1.00 98.88 96 LEU A C 1
ATOM 795 O O . LEU A 1 96 ? -2.947 -14.579 3.625 1.00 98.88 96 LEU A O 1
ATOM 799 N N . ASN A 1 97 ? -2.163 -12.762 2.599 1.00 98.94 97 ASN A N 1
ATOM 800 C CA . ASN A 1 97 ? -0.839 -12.844 3.215 1.00 98.94 97 ASN A CA 1
ATOM 801 C C . ASN A 1 97 ? -0.802 -11.980 4.478 1.00 98.94 97 ASN A C 1
ATOM 803 O O . ASN A 1 97 ? -1.390 -10.897 4.498 1.00 98.94 97 ASN A O 1
ATOM 807 N N . GLU A 1 98 ? -0.081 -12.446 5.489 1.00 98.88 98 GLU A N 1
ATOM 808 C CA . GLU A 1 98 ? 0.310 -11.662 6.657 1.00 98.88 98 GLU A CA 1
ATOM 809 C C . GLU A 1 98 ? 1.760 -11.207 6.466 1.00 98.88 98 GLU A C 1
ATOM 811 O O . GLU A 1 98 ? 2.638 -12.010 6.136 1.00 98.88 98 GLU A O 1
ATOM 816 N N . ILE A 1 99 ? 2.013 -9.905 6.589 1.00 98.88 99 ILE A N 1
ATOM 817 C CA . ILE A 1 99 ? 3.336 -9.319 6.356 1.00 98.88 99 ILE A CA 1
ATOM 818 C C . ILE A 1 99 ? 3.661 -8.358 7.493 1.00 98.88 99 ILE A C 1
ATOM 820 O O . ILE A 1 99 ? 2.995 -7.332 7.648 1.00 98.88 99 ILE A O 1
ATOM 824 N N . HIS A 1 100 ? 4.720 -8.649 8.244 1.00 98.69 100 HIS A N 1
ATOM 825 C CA . HIS A 1 100 ? 5.138 -7.808 9.361 1.00 98.69 100 HIS A CA 1
ATOM 826 C C . HIS A 1 100 ? 6.641 -7.793 9.569 1.00 98.69 100 HIS A C 1
ATOM 828 O O . HIS A 1 100 ? 7.320 -8.728 9.174 1.00 98.69 100 HIS A O 1
ATOM 834 N N . HIS A 1 101 ? 7.189 -6.772 10.233 1.00 97.81 101 HIS A N 1
ATOM 835 C CA . HIS A 1 101 ? 8.636 -6.703 10.498 1.00 97.81 101 HIS A CA 1
ATOM 836 C C . HIS A 1 101 ? 9.475 -6.909 9.219 1.00 97.81 101 HIS A C 1
ATOM 838 O O . HIS A 1 101 ? 10.493 -7.593 9.199 1.00 97.81 101 HIS A O 1
ATOM 844 N N . VAL A 1 102 ? 8.991 -6.363 8.107 1.00 96.75 102 VAL A N 1
ATOM 845 C CA . VAL A 1 102 ? 9.759 -6.210 6.869 1.00 96.75 102 VAL A CA 1
ATOM 846 C C . VAL A 1 102 ? 10.335 -4.797 6.842 1.00 96.75 102 VAL A C 1
ATOM 848 O O . VAL A 1 102 ? 9.898 -3.942 7.616 1.00 96.75 102 VAL A O 1
ATOM 851 N N . MET A 1 103 ? 11.289 -4.524 5.949 1.00 95.94 103 MET A N 1
ATOM 852 C CA . MET A 1 103 ? 11.984 -3.228 5.897 1.00 95.94 103 MET A CA 1
ATOM 853 C C . MET A 1 103 ? 12.783 -2.900 7.173 1.00 95.94 103 MET A C 1
ATOM 855 O O . MET A 1 103 ? 12.892 -1.737 7.561 1.00 95.94 103 MET A O 1
ATOM 859 N N . GLU A 1 104 ? 13.372 -3.906 7.827 1.00 95.00 104 GLU A N 1
ATOM 860 C CA . GLU A 1 104 ? 14.082 -3.697 9.102 1.00 95.00 104 GLU A CA 1
ATOM 861 C C . GLU A 1 104 ? 15.442 -3.005 8.951 1.00 95.00 104 GLU A C 1
ATOM 863 O O . GLU A 1 104 ? 15.934 -2.403 9.907 1.00 95.00 104 GLU A O 1
ATOM 868 N N . LEU A 1 105 ? 16.052 -3.064 7.762 1.00 93.94 105 LEU A N 1
ATOM 869 C CA . LEU A 1 105 ? 17.412 -2.565 7.550 1.00 93.94 105 LEU A CA 1
ATOM 870 C C . LEU A 1 105 ? 17.528 -1.558 6.405 1.00 93.94 105 LEU A C 1
ATOM 872 O O . LEU A 1 105 ? 18.189 -0.528 6.550 1.00 93.94 105 LEU A O 1
ATOM 876 N N . LEU A 1 106 ? 16.936 -1.862 5.250 1.00 93.81 106 LEU A N 1
ATOM 877 C CA . LEU A 1 106 ? 17.038 -1.009 4.069 1.00 93.81 106 LEU A CA 1
ATOM 878 C C . LEU A 1 106 ? 15.967 0.090 4.043 1.00 93.81 106 LEU A C 1
ATOM 880 O O . LEU A 1 106 ? 15.020 0.120 4.821 1.00 93.81 106 LEU A O 1
ATOM 884 N N . ALA A 1 107 ? 16.135 1.020 3.107 1.00 91.00 107 ALA A N 1
ATOM 885 C CA . ALA A 1 107 ? 15.174 2.069 2.791 1.00 91.00 107 ALA A CA 1
ATOM 886 C C . ALA A 1 107 ? 14.615 1.865 1.374 1.00 91.00 107 ALA A C 1
ATOM 888 O O . ALA A 1 107 ? 15.117 1.038 0.619 1.00 91.00 107 ALA A O 1
ATOM 889 N N . ASP A 1 108 ? 13.591 2.641 1.015 1.00 88.44 108 ASP A N 1
ATOM 890 C CA . ASP A 1 108 ? 12.977 2.637 -0.323 1.00 88.44 108 ASP A CA 1
ATOM 891 C C . ASP A 1 108 ? 12.453 1.259 -0.772 1.00 88.44 108 ASP A C 1
ATOM 893 O O . ASP A 1 108 ? 12.695 0.775 -1.875 1.00 88.44 108 ASP A O 1
ATOM 897 N N . GLY A 1 109 ? 11.747 0.595 0.138 1.00 91.38 109 GLY A N 1
ATOM 898 C CA . GLY A 1 109 ? 11.039 -0.664 -0.084 1.00 91.38 109 GLY A CA 1
ATOM 899 C C . GLY A 1 109 ? 9.726 -0.671 0.695 1.00 91.38 109 GLY A C 1
ATOM 900 O O . GLY A 1 109 ? 9.367 0.343 1.290 1.00 91.38 109 GLY A O 1
ATOM 901 N N . ASN A 1 110 ? 8.963 -1.762 0.642 1.00 97.44 110 ASN A N 1
ATOM 902 C CA . ASN A 1 110 ? 7.574 -1.783 1.119 1.00 97.44 110 ASN A CA 1
ATOM 903 C C . ASN A 1 110 ? 7.193 -3.163 1.691 1.00 97.44 110 ASN A C 1
ATOM 905 O O . ASN A 1 110 ? 7.986 -4.097 1.609 1.00 97.44 110 ASN A O 1
ATOM 909 N N . ALA A 1 111 ? 5.979 -3.350 2.216 1.00 98.62 111 ALA A N 1
ATOM 910 C CA . ALA A 1 111 ? 5.463 -4.717 2.394 1.00 98.62 111 ALA A CA 1
ATOM 911 C C . ALA A 1 111 ? 5.123 -5.343 1.040 1.00 98.62 111 ALA A C 1
ATOM 913 O O . ALA A 1 111 ? 5.566 -6.452 0.747 1.00 98.62 111 ALA A O 1
ATOM 914 N N . ILE A 1 112 ? 4.403 -4.606 0.190 1.00 98.88 112 ILE A N 1
ATOM 915 C CA . ILE A 1 112 ? 4.087 -5.009 -1.183 1.00 98.88 112 ILE A CA 1
ATOM 916 C C . ILE A 1 112 ? 4.453 -3.868 -2.136 1.00 98.88 112 ILE A C 1
ATOM 918 O O . ILE A 1 112 ? 3.944 -2.752 -2.027 1.00 98.88 112 ILE A O 1
ATOM 922 N N . TYR A 1 113 ? 5.344 -4.147 -3.084 1.00 98.38 113 TYR A N 1
ATOM 923 C CA . TYR A 1 113 ? 5.841 -3.179 -4.059 1.00 98.38 113 TYR A CA 1
ATOM 924 C C . TYR A 1 113 ? 5.526 -3.627 -5.483 1.00 98.38 113 TYR A C 1
ATOM 926 O O . TYR A 1 113 ? 5.855 -4.749 -5.865 1.00 98.38 113 TYR A O 1
ATOM 934 N N . VAL A 1 114 ? 4.927 -2.748 -6.283 1.00 98.00 114 VAL A N 1
ATOM 935 C CA . VAL A 1 114 ? 4.592 -3.002 -7.687 1.00 98.00 114 VAL A CA 1
ATOM 936 C C . VAL A 1 114 ? 5.246 -1.944 -8.564 1.00 98.00 114 VAL A C 1
ATOM 938 O O . VAL A 1 114 ? 4.982 -0.758 -8.385 1.00 98.00 114 VAL A O 1
ATOM 941 N N . ARG A 1 115 ? 6.079 -2.356 -9.525 1.00 94.69 115 ARG A N 1
ATOM 942 C CA . ARG A 1 115 ? 6.777 -1.430 -10.430 1.00 94.69 115 ARG A CA 1
ATOM 943 C C . ARG A 1 115 ? 7.011 -2.023 -11.814 1.00 94.69 115 ARG A C 1
ATOM 945 O O . ARG A 1 115 ? 7.634 -3.078 -11.936 1.00 94.69 115 ARG A O 1
ATOM 952 N N . GLY A 1 116 ? 6.602 -1.321 -12.870 1.00 92.62 116 GLY A N 1
ATOM 953 C CA . GLY A 1 116 ? 6.789 -1.791 -14.252 1.00 92.62 116 GLY A CA 1
ATOM 954 C C . GLY A 1 116 ? 6.045 -3.098 -14.555 1.00 92.62 116 GLY A C 1
ATOM 955 O O . GLY A 1 116 ? 6.425 -3.850 -15.455 1.00 92.62 116 GLY A O 1
ATOM 956 N N . ALA A 1 117 ? 5.020 -3.411 -13.767 1.00 96.25 117 ALA A N 1
ATOM 957 C CA . ALA A 1 117 ? 4.169 -4.571 -13.937 1.00 96.25 117 ALA A CA 1
ATOM 958 C C . ALA A 1 117 ? 3.075 -4.268 -14.978 1.00 96.25 117 ALA A C 1
ATOM 960 O O . ALA A 1 117 ? 2.686 -3.120 -15.190 1.00 96.25 117 ALA A O 1
ATOM 961 N N . GLY A 1 118 ? 2.573 -5.303 -15.648 1.00 96.12 118 GLY A N 1
ATOM 962 C CA . GLY A 1 118 ? 1.444 -5.171 -16.568 1.00 96.12 118 GLY A CA 1
ATOM 963 C C . GLY A 1 118 ? 0.107 -5.066 -15.831 1.00 96.12 118 GLY A C 1
ATOM 964 O O . GLY A 1 118 ? 0.055 -5.002 -14.607 1.00 96.12 118 GLY A O 1
ATOM 965 N N . SER A 1 119 ? -0.991 -5.058 -16.584 1.00 96.94 119 SER A N 1
ATOM 966 C CA . SER A 1 119 ? -2.324 -4.809 -16.027 1.00 96.94 119 SER A CA 1
ATOM 967 C C . SER A 1 119 ? -2.881 -5.949 -15.165 1.00 96.94 119 SER A C 1
ATOM 969 O O . SER A 1 119 ? -2.454 -7.105 -15.256 1.00 96.94 119 SER A O 1
ATOM 971 N N . LYS A 1 120 ? -3.954 -5.642 -14.426 1.00 97.56 120 LYS A N 1
ATOM 972 C CA . LYS A 1 120 ? -4.827 -6.599 -13.725 1.00 97.56 120 LYS A CA 1
ATOM 973 C C . LYS A 1 120 ? -4.139 -7.358 -12.593 1.00 97.56 120 LYS A C 1
ATOM 975 O O . LYS A 1 120 ? -4.516 -8.487 -12.290 1.00 97.56 120 LYS A O 1
ATOM 980 N N . ASN A 1 121 ? -3.113 -6.770 -11.987 1.00 98.75 121 ASN A N 1
ATOM 981 C CA . ASN A 1 121 ? -2.614 -7.279 -10.716 1.00 98.75 121 ASN A CA 1
ATOM 982 C C . ASN A 1 121 ? -3.585 -6.869 -9.605 1.00 98.75 121 ASN A C 1
ATOM 984 O O . ASN A 1 121 ? -4.095 -5.750 -9.605 1.00 98.75 121 ASN A O 1
ATOM 988 N N . VAL A 1 122 ? -3.841 -7.778 -8.672 1.00 98.94 122 VAL A N 1
ATOM 989 C CA . VAL A 1 122 ? -4.762 -7.560 -7.558 1.00 98.94 122 VAL A CA 1
ATOM 990 C C . VAL A 1 122 ? -4.029 -7.847 -6.256 1.00 98.94 122 VAL A C 1
ATOM 992 O O . VAL A 1 122 ? -3.445 -8.917 -6.089 1.00 98.94 122 VAL A O 1
ATOM 995 N N . ILE A 1 123 ? -4.069 -6.883 -5.341 1.00 98.94 123 ILE A N 1
ATOM 996 C CA . ILE A 1 123 ? -3.550 -6.983 -3.978 1.00 98.94 123 ILE A CA 1
ATOM 997 C C . ILE A 1 123 ? -4.761 -6.938 -3.056 1.00 98.94 123 ILE A C 1
ATOM 999 O O . ILE A 1 123 ? -5.376 -5.878 -2.916 1.00 98.94 123 ILE A O 1
ATOM 1003 N N . ARG A 1 124 ? -5.146 -8.081 -2.479 1.00 98.88 124 ARG A N 1
ATOM 1004 C CA . ARG A 1 124 ? -6.431 -8.215 -1.791 1.00 98.88 124 ARG A CA 1
ATOM 1005 C C . ARG A 1 124 ? -6.378 -8.903 -0.434 1.00 98.88 124 ARG A C 1
ATOM 1007 O O . ARG A 1 124 ? -5.857 -10.000 -0.344 1.00 98.88 124 ARG A O 1
ATOM 1014 N N . ARG A 1 125 ? -7.032 -8.351 0.596 1.00 98.81 125 ARG A N 1
ATOM 1015 C CA . ARG A 1 125 ? -7.161 -9.019 1.915 1.00 98.81 125 ARG A CA 1
ATOM 1016 C C . ARG A 1 125 ? -5.829 -9.441 2.529 1.00 98.81 125 ARG A C 1
ATOM 1018 O O . ARG A 1 125 ? -5.754 -10.464 3.196 1.00 98.81 125 ARG A O 1
ATOM 1025 N N . ASN A 1 126 ? -4.767 -8.685 2.277 1.00 98.94 126 ASN A N 1
ATOM 1026 C CA . ASN A 1 126 ? -3.518 -8.873 3.001 1.00 98.94 126 ASN A CA 1
ATOM 1027 C C . ASN A 1 126 ? -3.609 -8.131 4.335 1.00 98.94 126 ASN A C 1
ATOM 1029 O O . ASN A 1 126 ? -4.182 -7.036 4.396 1.00 98.94 126 ASN A O 1
ATOM 1033 N N . TYR A 1 127 ? -3.027 -8.727 5.370 1.00 98.88 127 TYR A N 1
ATOM 1034 C CA . TYR A 1 127 ? -2.834 -8.089 6.658 1.00 98.88 127 TYR A CA 1
ATOM 1035 C C . TYR A 1 127 ? -1.379 -7.644 6.777 1.00 98.88 127 TYR A C 1
ATOM 1037 O O . TYR A 1 127 ? -0.457 -8.455 6.744 1.00 98.88 127 TYR A O 1
ATOM 1045 N N . ILE A 1 128 ? -1.162 -6.336 6.828 1.00 98.94 128 ILE A N 1
ATOM 1046 C CA . ILE A 1 128 ? 0.164 -5.730 6.863 1.00 98.94 128 ILE A CA 1
ATOM 1047 C C . ILE A 1 128 ? 0.285 -4.965 8.172 1.00 98.94 128 ILE A C 1
ATOM 1049 O O . ILE A 1 128 ? -0.466 -4.019 8.401 1.00 98.94 128 ILE A O 1
ATOM 1053 N N . HIS A 1 129 ? 1.224 -5.348 9.030 1.00 98.69 129 HIS A N 1
ATOM 1054 C CA . HIS A 1 129 ? 1.333 -4.734 10.348 1.00 98.69 129 HIS A CA 1
ATOM 1055 C C . HIS A 1 129 ? 2.765 -4.665 10.865 1.00 98.69 129 HIS A C 1
ATOM 1057 O O . HIS A 1 129 ? 3.626 -5.410 10.423 1.00 98.69 129 HIS A O 1
ATOM 1063 N N . HIS A 1 130 ? 3.058 -3.738 11.777 1.00 97.88 130 HIS A N 1
ATOM 1064 C CA . HIS A 1 130 ? 4.392 -3.604 12.380 1.00 97.88 130 HIS A CA 1
ATOM 1065 C C . HIS A 1 130 ? 5.534 -3.452 11.350 1.00 97.88 130 HIS A C 1
ATOM 1067 O O . HIS A 1 130 ? 6.603 -4.055 11.475 1.00 97.88 130 HIS A O 1
ATOM 1073 N N . LEU A 1 131 ? 5.340 -2.615 10.323 1.00 96.25 131 LEU A N 1
ATOM 1074 C CA . LEU A 1 131 ? 6.441 -2.124 9.481 1.00 96.25 131 LEU A CA 1
ATOM 1075 C C . LEU A 1 131 ? 7.146 -0.975 10.202 1.00 96.25 131 LEU A C 1
ATOM 1077 O O . LEU A 1 131 ? 6.857 0.199 9.967 1.00 96.25 131 LEU A O 1
ATOM 1081 N N . LEU A 1 132 ? 8.043 -1.321 11.124 1.00 94.94 132 LEU A N 1
ATOM 1082 C CA . LEU A 1 132 ? 8.626 -0.378 12.086 1.00 94.94 132 LEU A CA 1
ATOM 1083 C C . LEU A 1 132 ? 10.001 0.172 11.677 1.00 94.94 132 LEU A C 1
ATOM 1085 O O . LEU A 1 132 ? 10.644 0.860 12.469 1.00 94.94 132 LEU A O 1
ATOM 1089 N N . GLY A 1 133 ? 10.451 -0.090 10.445 1.00 91.00 133 GLY A N 1
ATOM 1090 C CA . GLY A 1 133 ? 11.725 0.420 9.936 1.00 91.00 133 GLY A CA 1
ATOM 1091 C C . GLY A 1 133 ? 11.857 1.938 10.115 1.00 91.00 133 GLY A C 1
ATOM 1092 O O . GLY A 1 133 ? 10.923 2.697 9.846 1.00 91.00 133 GLY A O 1
ATOM 1093 N N . ASN A 1 134 ? 13.023 2.417 10.560 1.00 87.50 134 ASN A N 1
ATOM 1094 C CA . ASN A 1 134 ? 13.252 3.849 10.779 1.00 87.50 134 ASN A CA 1
ATOM 1095 C C . ASN A 1 134 ? 13.586 4.574 9.464 1.00 87.50 134 ASN A C 1
ATOM 1097 O O . ASN A 1 134 ? 14.707 5.032 9.239 1.00 87.50 134 ASN A O 1
ATOM 1101 N N . THR A 1 135 ? 12.612 4.639 8.560 1.00 90.50 135 THR A N 1
ATOM 1102 C CA . THR A 1 135 ? 12.767 5.273 7.252 1.00 90.50 135 THR A CA 1
ATOM 1103 C C . THR A 1 135 ? 11.466 5.905 6.780 1.00 90.50 135 THR A C 1
ATOM 1105 O O . THR A 1 135 ? 10.400 5.300 6.834 1.00 90.50 135 THR A O 1
ATOM 1108 N N . PHE A 1 136 ? 11.552 7.125 6.248 1.00 93.38 136 PHE A N 1
ATOM 1109 C CA . PHE A 1 136 ? 10.438 7.767 5.536 1.00 93.38 136 PHE A CA 1
ATOM 1110 C C . PHE A 1 136 ? 10.235 7.217 4.111 1.00 93.38 136 PHE A C 1
ATOM 1112 O O . PHE A 1 136 ? 9.244 7.518 3.439 1.00 93.38 136 PHE A O 1
ATOM 1119 N N . MET A 1 137 ? 11.190 6.436 3.603 1.00 92.94 137 MET A N 1
ATOM 1120 C CA . MET A 1 137 ? 11.173 5.958 2.218 1.00 92.94 137 MET A CA 1
ATOM 1121 C C . MET A 1 137 ? 10.342 4.683 2.031 1.00 92.94 137 MET A C 1
ATOM 1123 O O . MET A 1 137 ? 10.226 4.219 0.901 1.00 92.94 137 MET A O 1
ATOM 1127 N N . GLN A 1 138 ? 9.734 4.140 3.087 1.00 94.94 138 GLN A N 1
ATOM 1128 C CA . GLN A 1 138 ? 8.861 2.970 2.988 1.00 94.94 138 GLN A CA 1
ATOM 1129 C C . GLN A 1 138 ? 7.382 3.324 2.832 1.00 94.94 138 GLN A C 1
ATOM 1131 O O . GLN A 1 138 ? 6.972 4.449 3.117 1.00 94.94 138 GLN A O 1
ATOM 1136 N N . ALA A 1 139 ? 6.596 2.350 2.384 1.00 97.62 139 ALA A N 1
ATOM 1137 C CA . ALA A 1 139 ? 5.147 2.307 2.532 1.00 97.62 139 ALA A CA 1
ATOM 1138 C C . ALA A 1 139 ? 4.690 0.864 2.792 1.00 97.62 139 ALA A C 1
ATOM 1140 O O . ALA A 1 139 ? 5.445 -0.075 2.543 1.00 97.62 139 ALA A O 1
ATOM 1141 N N . ALA A 1 140 ? 3.453 0.658 3.239 1.00 98.62 140 ALA A N 1
ATOM 1142 C CA . ALA A 1 140 ? 2.894 -0.691 3.280 1.00 98.62 140 ALA A CA 1
ATOM 1143 C C . ALA A 1 140 ? 2.671 -1.228 1.856 1.00 98.62 140 ALA A C 1
ATOM 1145 O O . ALA A 1 140 ? 3.236 -2.258 1.487 1.00 98.62 140 ALA A O 1
ATOM 1146 N N . ILE A 1 141 ? 1.926 -0.498 1.022 1.00 98.88 141 ILE A N 1
ATOM 1147 C CA . ILE A 1 141 ? 1.675 -0.875 -0.377 1.00 98.88 141 ILE A CA 1
ATOM 1148 C C . ILE A 1 141 ? 2.051 0.285 -1.296 1.00 98.88 141 ILE A C 1
ATOM 1150 O O . ILE A 1 141 ? 1.647 1.423 -1.063 1.00 98.88 141 ILE A O 1
ATOM 1154 N N . ARG A 1 142 ? 2.804 0.011 -2.362 1.00 98.62 142 ARG A N 1
ATOM 1155 C CA . ARG A 1 142 ? 3.179 1.023 -3.359 1.00 98.62 142 ARG A CA 1
ATOM 1156 C C . ARG A 1 142 ? 3.036 0.492 -4.780 1.00 98.62 142 ARG A C 1
ATOM 1158 O O . ARG A 1 142 ? 3.621 -0.534 -5.116 1.00 98.62 142 ARG A O 1
ATOM 1165 N N . THR A 1 143 ? 2.342 1.250 -5.621 1.00 97.88 143 THR A N 1
ATOM 1166 C CA . THR A 1 143 ? 2.477 1.206 -7.087 1.00 97.88 143 THR A CA 1
ATOM 1167 C C . THR A 1 143 ? 3.477 2.278 -7.497 1.00 97.88 143 THR A C 1
ATOM 1169 O O . THR A 1 143 ? 3.350 3.378 -6.979 1.00 97.88 143 THR A O 1
ATOM 1172 N N . ASP A 1 144 ? 4.447 1.994 -8.364 1.00 94.12 144 ASP A N 1
ATOM 1173 C CA . ASP A 1 144 ? 5.554 2.914 -8.669 1.00 94.12 144 ASP A CA 1
ATOM 1174 C C . ASP A 1 144 ? 5.937 2.938 -10.157 1.00 94.12 144 ASP A C 1
ATOM 1176 O O . ASP A 1 144 ? 5.703 1.974 -10.888 1.00 94.12 144 ASP A O 1
ATOM 1180 N N . ASP A 1 145 ? 6.584 4.027 -10.574 1.00 86.81 145 ASP A N 1
ATOM 1181 C CA . ASP A 1 145 ? 7.256 4.237 -11.866 1.00 86.81 145 ASP A CA 1
ATOM 1182 C C . ASP A 1 145 ? 6.434 3.789 -13.088 1.00 86.81 145 ASP A C 1
ATOM 1184 O O . ASP A 1 145 ? 6.751 2.806 -13.772 1.00 86.81 145 ASP A O 1
ATOM 1188 N N . GLY A 1 146 ? 5.345 4.512 -13.351 1.00 89.50 146 GLY A N 1
ATOM 1189 C CA . GLY A 1 146 ? 4.459 4.268 -14.485 1.00 89.50 146 GLY A CA 1
ATOM 1190 C C . GLY A 1 146 ? 3.484 3.102 -14.304 1.00 89.50 146 GLY A C 1
ATOM 1191 O O . GLY A 1 146 ? 2.890 2.653 -15.287 1.00 89.50 146 GLY A O 1
ATOM 1192 N N . GLN A 1 147 ? 3.334 2.569 -13.087 1.00 95.00 147 GLN A N 1
ATOM 1193 C CA . GLN A 1 147 ? 2.411 1.467 -12.824 1.00 95.00 147 GLN A CA 1
ATOM 1194 C C . GLN A 1 147 ? 0.952 1.892 -13.032 1.00 95.00 147 GLN A C 1
ATOM 1196 O O . GLN A 1 147 ? 0.488 2.843 -12.409 1.00 95.00 147 GLN A O 1
ATOM 1201 N N . CYS A 1 148 ? 0.215 1.113 -13.823 1.00 96.31 148 CYS A N 1
ATOM 1202 C CA . CYS A 1 148 ? -1.218 1.270 -14.082 1.00 96.31 148 CYS A CA 1
ATOM 1203 C C . CYS A 1 148 ? -1.991 -0.018 -13.759 1.00 96.31 148 CYS A C 1
ATOM 1205 O O . CYS A 1 148 ? -1.394 -1.089 -13.589 1.00 96.31 148 CYS A O 1
ATOM 1207 N N . ASP A 1 149 ? -3.322 0.070 -13.766 1.00 97.50 149 ASP A N 1
ATOM 1208 C CA . ASP A 1 149 ? -4.254 -1.068 -13.781 1.00 97.50 149 ASP A CA 1
ATOM 1209 C C . ASP A 1 149 ? -4.028 -2.116 -12.662 1.00 97.50 149 ASP A C 1
ATOM 1211 O O . ASP A 1 149 ? -4.228 -3.318 -12.874 1.00 97.50 149 ASP A O 1
ATOM 1215 N N . THR A 1 150 ? -3.562 -1.690 -11.487 1.00 98.69 150 THR A N 1
ATOM 1216 C CA . THR A 1 150 ? -3.454 -2.512 -10.273 1.00 98.69 150 THR A CA 1
ATOM 1217 C C . THR A 1 150 ? -4.573 -2.150 -9.310 1.00 98.69 150 THR A C 1
ATOM 1219 O O . THR A 1 150 ? -4.791 -0.972 -9.024 1.00 98.69 150 THR A O 1
ATOM 1222 N N . SER A 1 151 ? -5.245 -3.165 -8.772 1.00 98.94 151 SER A N 1
ATOM 1223 C CA . SER A 1 151 ? -6.302 -2.977 -7.781 1.00 98.94 151 SER A CA 1
ATOM 1224 C C . SER A 1 151 ? -5.809 -3.359 -6.386 1.00 98.94 151 SER A C 1
ATOM 1226 O O . SER A 1 151 ? -5.421 -4.504 -6.146 1.00 98.94 151 SER A O 1
ATOM 1228 N N . ILE A 1 152 ? -5.843 -2.404 -5.460 1.00 98.94 152 ILE A N 1
ATOM 1229 C CA . ILE A 1 152 ? -5.529 -2.571 -4.038 1.00 98.94 152 ILE A CA 1
ATOM 1230 C C . ILE A 1 152 ? -6.862 -2.584 -3.289 1.00 98.94 152 ILE A C 1
ATOM 1232 O O . ILE A 1 152 ? -7.513 -1.546 -3.155 1.00 98.94 152 ILE A O 1
ATOM 1236 N N . ILE A 1 153 ? -7.305 -3.767 -2.865 1.00 98.94 153 ILE A N 1
ATOM 1237 C CA . ILE A 1 153 ? -8.683 -4.001 -2.418 1.00 98.94 153 ILE A CA 1
ATOM 1238 C C . ILE A 1 153 ? -8.721 -4.676 -1.045 1.00 98.94 153 ILE A C 1
ATOM 1240 O O . ILE A 1 153 ? -8.103 -5.714 -0.861 1.00 98.94 153 ILE A O 1
ATOM 1244 N N . GLU A 1 154 ? -9.532 -4.194 -0.106 1.00 98.88 154 GLU A N 1
ATOM 1245 C CA . GLU A 1 154 ? -9.832 -4.939 1.135 1.00 98.88 154 GLU A CA 1
ATOM 1246 C C . GLU A 1 154 ? -8.587 -5.315 1.972 1.00 98.88 154 GLU A C 1
ATOM 1248 O O . GLU A 1 154 ? -8.602 -6.341 2.641 1.00 98.88 154 GLU A O 1
ATOM 1253 N N . ASN A 1 155 ? -7.490 -4.550 1.928 1.00 98.94 155 ASN A N 1
ATOM 1254 C CA . ASN A 1 155 ? -6.307 -4.808 2.765 1.00 98.94 155 ASN A CA 1
ATOM 1255 C C . ASN A 1 155 ? -6.401 -4.055 4.097 1.00 98.94 155 ASN A C 1
ATOM 1257 O O . ASN A 1 155 ? -6.971 -2.963 4.147 1.00 98.94 155 ASN A O 1
ATOM 1261 N N . VAL A 1 156 ? -5.784 -4.600 5.146 1.00 98.94 156 VAL A N 1
ATOM 1262 C CA . VAL A 1 156 ? -5.617 -3.914 6.436 1.00 98.94 156 VAL A CA 1
ATOM 1263 C C . VAL A 1 156 ? -4.142 -3.602 6.645 1.00 98.94 156 VAL A C 1
ATOM 1265 O O . VAL A 1 156 ? -3.293 -4.484 6.544 1.00 98.94 156 VAL A O 1
ATOM 1268 N N . ILE A 1 157 ? -3.850 -2.335 6.920 1.00 98.94 157 ILE A N 1
ATOM 1269 C CA . ILE A 1 157 ? -2.528 -1.802 7.236 1.00 98.94 157 ILE A CA 1
ATOM 1270 C C . ILE A 1 157 ? -2.601 -1.232 8.650 1.00 98.94 157 ILE A C 1
ATOM 1272 O O . ILE A 1 157 ? -3.356 -0.287 8.876 1.00 98.94 157 ILE A O 1
ATOM 1276 N N . PHE A 1 158 ? -1.832 -1.786 9.586 1.00 98.81 158 PHE A N 1
ATOM 1277 C CA . PHE A 1 158 ? -1.929 -1.453 11.009 1.00 98.81 158 PHE A CA 1
ATOM 1278 C C . PHE A 1 158 ? -0.556 -1.241 11.657 1.00 98.81 158 PHE A C 1
ATOM 1280 O O . PHE A 1 158 ? 0.366 -2.008 11.404 1.00 98.81 158 PHE A O 1
ATOM 1287 N N . ARG A 1 159 ? -0.377 -0.216 12.500 1.00 97.88 159 ARG A N 1
ATOM 1288 C CA . ARG A 1 159 ? 0.884 0.003 13.249 1.00 97.88 159 ARG A CA 1
ATOM 1289 C C . ARG A 1 159 ? 2.126 0.023 12.350 1.00 97.88 159 ARG A C 1
ATOM 1291 O O . ARG A 1 159 ? 3.115 -0.664 12.593 1.00 97.88 159 ARG A O 1
ATOM 1298 N N . CYS A 1 160 ? 2.058 0.780 11.259 1.00 97.88 160 CYS A N 1
ATOM 1299 C CA . CYS A 1 160 ? 3.143 0.896 10.281 1.00 97.88 160 CYS A CA 1
ATOM 1300 C C . CYS A 1 160 ? 3.759 2.297 10.298 1.00 97.88 160 CYS A C 1
ATOM 1302 O O . CYS A 1 160 ? 3.088 3.278 10.599 1.00 97.88 160 CYS A O 1
ATOM 1304 N N . THR A 1 161 ? 5.026 2.423 9.922 1.00 96.31 161 THR A N 1
ATOM 1305 C CA . THR A 1 161 ? 5.730 3.711 9.897 1.00 96.31 161 THR A CA 1
ATOM 1306 C C . THR A 1 161 ? 5.673 4.369 8.511 1.00 96.31 161 THR A C 1
ATOM 1308 O O . THR A 1 161 ? 5.709 3.705 7.474 1.00 96.31 161 THR A O 1
ATOM 1311 N N . ALA A 1 162 ? 5.664 5.705 8.486 1.00 96.19 162 ALA A N 1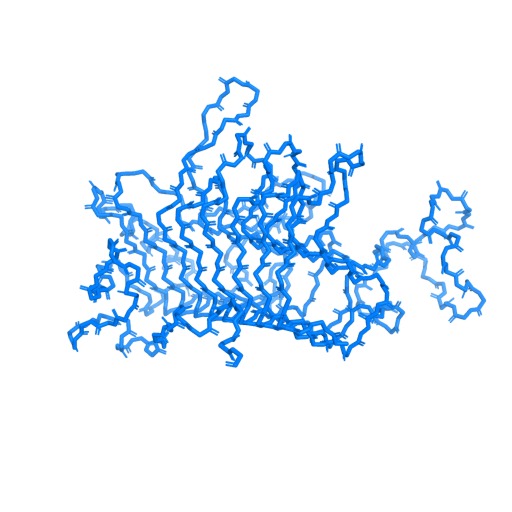
ATOM 1312 C CA . ALA A 1 162 ? 5.757 6.572 7.305 1.00 96.19 162 ALA A CA 1
ATOM 1313 C C . ALA A 1 162 ? 4.505 6.654 6.421 1.00 96.19 162 ALA A C 1
ATOM 1315 O O . ALA A 1 162 ? 3.871 7.710 6.382 1.00 96.19 162 ALA A O 1
ATOM 1316 N N . LYS A 1 163 ? 4.202 5.612 5.635 1.00 97.94 163 LYS A N 1
ATOM 1317 C CA . LYS A 1 163 ? 3.186 5.679 4.569 1.00 97.94 163 LYS A CA 1
ATOM 1318 C C . LYS A 1 163 ? 2.321 4.425 4.523 1.00 97.94 163 LYS A C 1
ATOM 1320 O O . LYS A 1 163 ? 2.842 3.314 4.531 1.00 97.94 163 LYS A O 1
ATOM 1325 N N . GLY A 1 164 ? 1.010 4.609 4.397 1.00 98.62 164 GLY A N 1
ATOM 1326 C CA . GLY A 1 164 ? 0.066 3.513 4.179 1.00 98.62 164 GLY A CA 1
ATOM 1327 C C . GLY A 1 164 ? 0.137 3.018 2.739 1.00 98.62 164 GLY A C 1
ATOM 1328 O O . GLY A 1 164 ? 0.826 2.045 2.431 1.00 98.62 164 GLY A O 1
ATOM 1329 N N . ILE A 1 165 ? -0.554 3.722 1.844 1.00 98.88 165 ILE A N 1
ATOM 1330 C CA . ILE A 1 165 ? -0.617 3.387 0.418 1.00 98.88 165 ILE A CA 1
ATOM 1331 C C . ILE A 1 165 ? 0.019 4.510 -0.404 1.00 98.88 165 ILE A C 1
ATOM 1333 O O . ILE A 1 165 ? -0.273 5.686 -0.194 1.00 98.88 165 ILE A O 1
ATOM 1337 N N . VAL A 1 166 ? 0.878 4.153 -1.357 1.00 98.69 166 VAL A N 1
ATOM 1338 C CA . VAL A 1 166 ? 1.404 5.067 -2.379 1.00 98.69 166 VAL A CA 1
ATOM 1339 C C . VAL A 1 166 ? 0.799 4.685 -3.725 1.00 98.69 166 VAL A C 1
ATOM 1341 O O . VAL A 1 166 ? 1.002 3.566 -4.202 1.00 98.69 166 VAL A O 1
ATOM 1344 N N . LEU A 1 167 ? 0.058 5.615 -4.325 1.00 98.38 167 LEU A N 1
ATOM 1345 C CA . LEU A 1 167 ? -0.724 5.403 -5.536 1.00 98.38 167 LEU A CA 1
ATOM 1346 C C . LEU A 1 167 ? -0.174 6.244 -6.694 1.00 98.38 167 LEU A C 1
ATOM 1348 O O . LEU A 1 167 ? 0.088 7.442 -6.558 1.00 98.38 167 LEU A O 1
ATOM 1352 N N . HIS A 1 168 ? 0.002 5.596 -7.839 1.00 97.12 168 HIS A N 1
ATOM 1353 C CA . HIS A 1 168 ? 0.374 6.222 -9.107 1.00 97.12 168 HIS A CA 1
ATOM 1354 C C . HIS A 1 168 ? -0.787 6.066 -10.098 1.00 97.12 168 HIS A C 1
ATOM 1356 O O . HIS A 1 168 ? -1.537 5.094 -10.010 1.00 97.12 168 HIS A O 1
ATOM 1362 N N . LEU A 1 169 ? -0.900 6.986 -11.056 1.00 97.19 169 LEU A N 1
ATOM 1363 C CA . LEU A 1 169 ? -1.724 6.888 -12.265 1.00 97.19 169 LEU A CA 1
ATOM 1364 C C . LEU A 1 169 ? -3.142 6.365 -11.989 1.00 97.19 169 LEU A C 1
ATOM 1366 O O . LEU A 1 169 ? -3.782 6.819 -11.052 1.00 97.19 169 LEU A O 1
ATOM 1370 N N . ASN A 1 170 ? -3.658 5.439 -12.798 1.00 97.94 170 ASN A N 1
ATOM 1371 C CA . ASN A 1 170 ? -5.051 4.984 -12.770 1.00 97.94 170 ASN A CA 1
ATOM 1372 C C . ASN A 1 170 ? -5.301 3.760 -11.865 1.00 97.94 170 ASN A C 1
ATOM 1374 O O . ASN A 1 170 ? -6.230 2.993 -12.114 1.00 97.94 170 ASN A O 1
ATOM 1378 N N . ASN A 1 171 ? -4.453 3.524 -10.862 1.00 98.81 171 ASN A N 1
ATOM 1379 C CA . ASN A 1 171 ? -4.632 2.389 -9.957 1.00 98.81 171 ASN A CA 1
ATOM 1380 C C . ASN A 1 171 ? -5.836 2.597 -9.020 1.00 98.81 171 ASN A C 1
ATOM 1382 O O . ASN A 1 171 ? -6.272 3.721 -8.762 1.00 98.81 171 ASN A O 1
ATOM 1386 N N . GLU A 1 172 ? -6.360 1.497 -8.486 1.00 98.88 172 GLU A N 1
ATOM 1387 C CA . GLU A 1 172 ? -7.537 1.504 -7.616 1.00 98.88 172 GLU A CA 1
ATOM 1388 C C . GLU A 1 172 ? -7.142 1.239 -6.159 1.00 98.88 172 GLU A C 1
ATOM 1390 O O . GLU A 1 172 ? -6.368 0.330 -5.863 1.00 98.88 172 GLU A O 1
ATOM 1395 N N . CYS A 1 173 ? -7.722 2.005 -5.241 1.00 98.94 173 CYS A N 1
ATOM 1396 C CA . CYS A 1 173 ? -7.607 1.871 -3.795 1.00 98.94 173 CYS A CA 1
ATOM 1397 C C . CYS A 1 173 ? -9.023 1.796 -3.210 1.00 98.94 173 CYS A C 1
ATOM 1399 O O . CYS A 1 173 ? -9.698 2.818 -3.045 1.00 98.94 173 CYS A O 1
ATOM 1401 N N . ILE A 1 174 ? -9.513 0.578 -2.967 1.00 98.94 174 ILE A N 1
ATOM 1402 C CA . ILE A 1 174 ? -10.917 0.338 -2.620 1.00 98.94 174 ILE A CA 1
ATOM 1403 C C . ILE A 1 174 ? -11.041 -0.490 -1.341 1.00 98.94 174 ILE A C 1
ATOM 1405 O O . ILE A 1 174 ? -10.500 -1.588 -1.243 1.00 98.94 174 ILE A O 1
ATOM 1409 N N . ASN A 1 175 ? -11.833 -0.015 -0.381 1.00 98.94 175 ASN A N 1
ATOM 1410 C CA . ASN A 1 175 ? -12.157 -0.763 0.838 1.00 98.94 175 ASN A CA 1
ATOM 1411 C C . ASN A 1 175 ? -10.933 -1.160 1.686 1.00 98.94 175 ASN A C 1
ATOM 1413 O O . ASN A 1 175 ? -10.968 -2.181 2.362 1.00 98.94 175 ASN A O 1
ATOM 1417 N N . ASN A 1 176 ? -9.836 -0.402 1.649 1.00 98.94 176 ASN A N 1
ATOM 1418 C CA . ASN A 1 176 ? -8.666 -0.671 2.490 1.00 98.94 176 ASN A CA 1
ATOM 1419 C C . ASN A 1 176 ? -8.781 0.059 3.826 1.00 98.94 176 ASN A C 1
ATOM 1421 O O . ASN A 1 176 ? -9.287 1.183 3.882 1.00 98.94 176 ASN A O 1
ATOM 1425 N N . PHE A 1 177 ? -8.272 -0.551 4.893 1.00 98.94 177 PHE A N 1
ATOM 1426 C CA . PHE A 1 177 ? -8.147 0.093 6.196 1.00 98.94 177 PHE A CA 1
ATOM 1427 C C . PHE A 1 177 ? -6.682 0.437 6.426 1.00 98.94 177 PHE A C 1
ATOM 1429 O O . PHE A 1 177 ? -5.824 -0.440 6.408 1.00 98.94 177 PHE A O 1
ATOM 1436 N N . VAL A 1 178 ? -6.390 1.715 6.635 1.00 98.94 178 VAL A N 1
ATOM 1437 C CA . VAL A 1 178 ? -5.066 2.199 7.022 1.00 98.94 178 VAL A CA 1
ATOM 1438 C C . VAL A 1 178 ? -5.216 2.821 8.400 1.00 98.94 178 VAL A C 1
ATOM 1440 O O . VAL A 1 178 ? -5.902 3.832 8.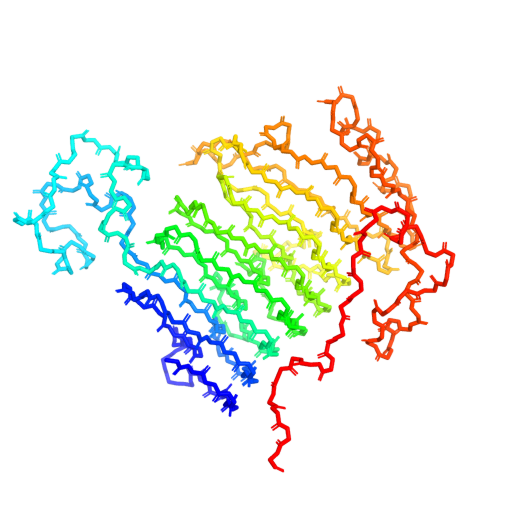564 1.00 98.94 178 VAL A O 1
ATOM 1443 N N . ILE A 1 179 ? -4.627 2.169 9.392 1.00 98.75 179 ILE A N 1
ATOM 1444 C CA . ILE A 1 179 ? -4.908 2.374 10.807 1.00 98.75 179 ILE A CA 1
ATOM 1445 C C . ILE A 1 179 ? -3.581 2.562 11.541 1.00 98.75 179 ILE A C 1
ATOM 1447 O O . ILE A 1 179 ? -2.651 1.779 11.365 1.00 98.75 179 ILE A O 1
ATOM 1451 N N . ASP A 1 180 ? -3.514 3.583 12.392 1.00 98.19 180 ASP A N 1
ATOM 1452 C CA . ASP A 1 180 ? -2.413 3.783 13.339 1.00 98.19 180 ASP A CA 1
ATOM 1453 C C . ASP A 1 180 ? -1.031 3.814 12.668 1.00 98.19 180 ASP A C 1
ATOM 1455 O O . ASP A 1 180 ? -0.165 2.967 12.888 1.00 98.19 180 ASP A O 1
ATOM 1459 N N . LEU A 1 181 ? -0.837 4.788 11.777 1.00 98.06 181 LEU A N 1
ATOM 1460 C CA . LEU A 1 181 ? 0.479 5.034 11.202 1.00 98.06 181 LEU A CA 1
ATOM 1461 C C . LEU A 1 181 ? 1.347 5.895 12.126 1.00 98.06 181 LEU A C 1
ATOM 1463 O O . LEU A 1 181 ? 0.894 6.921 12.635 1.00 98.06 181 LEU A O 1
ATOM 1467 N N . ALA A 1 182 ? 2.617 5.520 12.256 1.00 96.31 182 ALA A N 1
ATOM 1468 C CA . ALA A 1 182 ? 3.621 6.248 13.015 1.00 96.31 182 ALA A CA 1
ATOM 1469 C C . ALA A 1 182 ? 4.409 7.241 12.144 1.00 96.31 182 ALA A C 1
ATOM 1471 O O . ALA A 1 182 ? 4.661 7.025 10.952 1.00 96.31 182 ALA A O 1
ATOM 1472 N N . GLU A 1 183 ? 4.842 8.331 12.774 1.00 95.44 183 GLU A N 1
ATOM 1473 C CA . GLU A 1 183 ? 5.769 9.299 12.190 1.00 95.44 183 GLU A CA 1
ATOM 1474 C C . GLU A 1 183 ? 7.099 8.634 11.823 1.00 95.44 183 GLU A C 1
ATOM 1476 O O . GLU A 1 183 ? 7.544 7.683 12.466 1.00 95.44 183 GLU A O 1
ATOM 1481 N N . ALA A 1 184 ? 7.781 9.181 10.820 1.00 93.69 184 ALA A N 1
ATOM 1482 C CA . ALA A 1 184 ? 9.070 8.661 10.380 1.00 93.69 184 ALA A CA 1
ATOM 1483 C C . ALA A 1 184 ? 10.150 9.737 10.374 1.00 93.69 184 ALA A C 1
ATOM 1485 O O . ALA A 1 184 ? 9.874 10.935 10.278 1.00 93.69 184 ALA A O 1
ATOM 1486 N N . TRP A 1 185 ? 11.403 9.293 10.425 1.00 91.56 185 TRP A N 1
ATOM 1487 C CA . TRP A 1 185 ? 12.563 10.170 10.364 1.00 91.56 185 TRP A CA 1
ATOM 1488 C C . TRP A 1 185 ? 13.276 10.044 9.023 1.00 91.56 185 TRP A C 1
ATOM 1490 O O . TRP A 1 185 ? 13.444 8.956 8.469 1.00 91.56 185 TRP A O 1
ATOM 1500 N N . HIS A 1 186 ? 13.728 11.178 8.496 1.00 89.38 186 HIS A N 1
ATOM 1501 C CA . HIS A 1 186 ? 14.591 11.216 7.324 1.00 89.38 186 HIS A CA 1
ATOM 1502 C C . HIS A 1 186 ? 15.493 12.446 7.362 1.00 89.38 186 HIS A C 1
ATOM 1504 O O . HIS A 1 186 ? 15.023 13.567 7.553 1.00 89.38 186 HIS A O 1
ATOM 1510 N N . ASN A 1 187 ? 16.803 12.236 7.199 1.00 89.31 187 ASN A N 1
ATOM 1511 C CA . ASN A 1 187 ? 17.826 13.289 7.241 1.00 89.31 187 ASN A CA 1
ATOM 1512 C C . ASN A 1 187 ? 17.685 14.233 8.454 1.00 89.31 187 ASN A C 1
ATOM 1514 O O . ASN A 1 187 ? 17.724 15.455 8.317 1.00 89.31 187 ASN A O 1
ATOM 1518 N N . GLY A 1 188 ? 17.473 13.654 9.643 1.00 90.31 188 GLY A N 1
ATOM 1519 C CA . GLY A 1 188 ? 17.342 14.393 10.906 1.00 90.31 188 GLY A CA 1
ATOM 1520 C C . GLY A 1 188 ? 16.032 15.169 11.073 1.00 90.31 188 GLY A C 1
ATOM 1521 O O . GLY A 1 188 ? 15.895 15.925 12.031 1.00 90.31 188 GLY A O 1
ATOM 1522 N N . ARG A 1 189 ? 15.069 15.004 10.160 1.00 93.25 189 ARG A N 1
ATOM 1523 C CA . ARG A 1 189 ? 13.745 15.629 10.232 1.00 93.25 189 ARG A CA 1
ATOM 1524 C C . ARG A 1 189 ? 12.676 14.582 10.480 1.00 93.25 189 ARG A C 1
ATOM 1526 O O . ARG A 1 189 ? 12.754 13.476 9.945 1.00 93.25 189 ARG A O 1
ATOM 1533 N N . LYS A 1 190 ? 11.679 14.970 11.266 1.00 93.31 190 LYS A N 1
ATOM 1534 C CA . LYS A 1 190 ? 10.482 14.184 11.538 1.00 93.31 190 LYS A CA 1
ATOM 1535 C C . LYS A 1 190 ? 9.414 14.521 10.502 1.00 93.31 190 LYS A C 1
ATOM 1537 O O . LYS A 1 190 ? 9.217 15.697 10.193 1.00 93.31 190 LYS A O 1
ATOM 1542 N N . PHE A 1 191 ? 8.752 13.503 9.977 1.00 93.69 191 PHE A N 1
ATOM 1543 C CA . PHE A 1 191 ? 7.662 13.629 9.019 1.00 93.69 191 PHE A CA 1
ATOM 1544 C C . PHE A 1 191 ? 6.396 12.991 9.597 1.00 93.69 191 PHE A C 1
ATOM 1546 O O . PHE A 1 191 ? 6.495 11.910 10.189 1.00 93.69 191 PHE A O 1
ATOM 1553 N N . PRO A 1 192 ? 5.225 13.630 9.424 1.00 94.25 192 PRO A N 1
ATOM 1554 C CA . PRO A 1 192 ? 3.960 13.048 9.848 1.00 94.25 192 PRO A CA 1
ATOM 1555 C C . PRO A 1 192 ? 3.653 11.766 9.055 1.00 94.25 192 PRO A C 1
ATOM 1557 O O . PRO A 1 192 ? 4.156 11.601 7.937 1.00 94.25 192 PRO A O 1
ATOM 1560 N N . PRO A 1 193 ? 2.823 10.864 9.604 1.00 96.12 193 PRO A N 1
ATOM 1561 C CA . PRO A 1 193 ? 2.337 9.710 8.862 1.00 96.12 193 PRO A CA 1
ATOM 1562 C C . PRO A 1 193 ? 1.423 10.143 7.711 1.00 96.12 193 PRO A C 1
ATOM 1564 O O . PRO A 1 193 ? 0.508 10.949 7.905 1.00 96.12 193 PRO A O 1
ATOM 1567 N N . ILE A 1 194 ? 1.633 9.558 6.529 1.00 98.12 194 ILE A N 1
ATOM 1568 C CA . ILE A 1 194 ? 0.834 9.818 5.325 1.00 98.12 194 ILE A CA 1
ATOM 1569 C C . ILE A 1 194 ? 0.012 8.573 4.989 1.00 98.12 194 ILE A C 1
ATOM 1571 O O . ILE A 1 194 ? 0.550 7.537 4.603 1.00 98.12 194 ILE A O 1
ATOM 1575 N N . TYR A 1 195 ? -1.307 8.662 5.105 1.00 98.75 195 TYR A N 1
ATOM 1576 C CA . TYR A 1 195 ? -2.185 7.501 4.932 1.00 98.75 195 TYR A CA 1
ATOM 1577 C C . TYR A 1 195 ? -2.322 7.096 3.459 1.00 98.75 195 TYR A C 1
ATOM 1579 O O . TYR A 1 195 ? -2.220 5.911 3.132 1.00 98.75 195 TYR A O 1
ATOM 1587 N N . LEU A 1 196 ? -2.468 8.084 2.572 1.00 98.75 196 LEU A N 1
ATOM 1588 C CA . LEU A 1 196 ? -2.478 7.911 1.122 1.00 98.75 196 LEU A CA 1
ATOM 1589 C C . LEU A 1 196 ? -1.586 8.960 0.443 1.00 98.75 196 LEU A C 1
ATOM 1591 O O . LEU A 1 196 ? -1.873 10.153 0.476 1.00 98.75 196 LEU A O 1
ATOM 1595 N N . LEU A 1 197 ? -0.515 8.530 -0.211 1.00 98.38 197 LEU A N 1
ATOM 1596 C CA . LEU A 1 197 ? 0.338 9.412 -1.007 1.00 98.38 197 LEU A CA 1
ATOM 1597 C C . LEU A 1 197 ? 0.052 9.207 -2.492 1.00 98.38 197 LEU A C 1
ATOM 1599 O O . LEU A 1 197 ? 0.218 8.102 -3.003 1.00 98.38 197 LEU A O 1
ATOM 1603 N N . LEU A 1 198 ? -0.314 10.275 -3.192 1.00 98.44 198 LEU A N 1
ATOM 1604 C CA . LEU A 1 198 ? -0.335 10.301 -4.651 1.00 98.44 198 LEU A CA 1
ATOM 1605 C C . LEU A 1 198 ? 1.032 10.781 -5.129 1.00 98.44 198 LEU A C 1
ATOM 1607 O O . LEU A 1 198 ? 1.555 11.759 -4.599 1.00 98.44 198 LEU A O 1
ATOM 1611 N N . GLN A 1 199 ? 1.642 10.094 -6.091 1.00 96.56 199 GLN A N 1
ATOM 1612 C CA . GLN A 1 199 ? 3.063 10.323 -6.384 1.00 96.56 199 GLN A CA 1
ATOM 1613 C C . GLN A 1 199 ? 3.373 10.559 -7.869 1.00 96.56 199 GLN A C 1
ATOM 1615 O O . GLN A 1 199 ? 4.275 11.343 -8.169 1.00 96.56 199 GLN A O 1
ATOM 1620 N N . GLU A 1 200 ? 2.617 9.963 -8.791 1.00 96.25 200 GLU A N 1
ATOM 1621 C CA . GLU A 1 200 ? 2.754 10.177 -10.239 1.00 96.25 200 GLU A CA 1
ATOM 1622 C C . GLU A 1 200 ? 1.378 10.243 -10.899 1.00 96.25 200 GLU A C 1
ATOM 1624 O O . GLU A 1 200 ? 0.577 9.331 -10.716 1.00 96.25 200 GLU A O 1
ATOM 1629 N N . GLY A 1 201 ? 1.111 11.310 -11.653 1.00 96.06 201 GLY A N 1
ATOM 1630 C CA . GLY A 1 201 ? -0.133 11.492 -12.399 1.00 96.06 201 GLY A CA 1
ATOM 1631 C C . GLY A 1 201 ? 0.057 11.469 -13.925 1.00 96.06 201 GLY A C 1
ATOM 1632 O O . GLY A 1 201 ? 1.114 11.067 -14.415 1.00 96.06 201 GLY A O 1
ATOM 1633 N N . PRO A 1 202 ? -0.944 11.925 -14.700 1.00 96.38 202 PRO A N 1
ATOM 1634 C CA . PRO A 1 202 ? -2.260 12.360 -14.227 1.00 96.38 202 PRO A CA 1
ATOM 1635 C C . PRO A 1 202 ? -3.035 11.200 -13.593 1.00 96.38 202 PRO A C 1
ATOM 1637 O O . PRO A 1 202 ? -2.890 10.051 -14.010 1.00 96.38 202 PRO A O 1
ATOM 1640 N N . MET A 1 203 ? -3.881 11.495 -12.607 1.00 98.00 203 MET A N 1
ATOM 1641 C CA . MET A 1 203 ? -4.615 10.457 -11.859 1.00 98.00 203 MET A CA 1
ATOM 1642 C C . MET A 1 203 ? -5.949 10.064 -12.512 1.00 98.00 203 MET A C 1
ATOM 1644 O O . MET A 1 203 ? -6.827 9.487 -11.872 1.00 98.00 203 MET A O 1
ATOM 1648 N N . THR A 1 204 ? -6.130 10.389 -13.793 1.00 97.44 204 THR A N 1
ATOM 1649 C CA . THR A 1 204 ? -7.375 10.121 -14.516 1.00 97.44 204 THR A CA 1
ATOM 1650 C C . THR A 1 204 ? -7.693 8.627 -14.526 1.00 97.44 204 THR A C 1
ATOM 1652 O O . THR A 1 204 ? -6.911 7.814 -15.014 1.00 97.44 204 THR A O 1
ATOM 1655 N N . GLY A 1 205 ? -8.876 8.278 -14.021 1.00 97.94 205 GLY A N 1
ATOM 1656 C CA . GLY A 1 205 ? -9.339 6.894 -13.910 1.00 97.94 205 GLY A CA 1
ATOM 1657 C C . GLY A 1 205 ? -8.899 6.177 -12.632 1.00 97.94 205 GLY A C 1
ATOM 1658 O O . GLY A 1 205 ? -9.302 5.037 -12.438 1.00 97.94 205 GLY A O 1
ATOM 1659 N N . ALA A 1 206 ? -8.118 6.819 -11.757 1.00 98.69 206 ALA A N 1
ATOM 1660 C CA . ALA A 1 206 ? -7.835 6.285 -10.429 1.00 98.69 206 ALA A CA 1
ATOM 1661 C C . ALA A 1 206 ? -9.085 6.333 -9.549 1.00 98.69 206 ALA A C 1
ATOM 1663 O O . ALA A 1 206 ? -9.844 7.307 -9.590 1.00 98.69 206 ALA A O 1
ATOM 1664 N N . VAL A 1 207 ? -9.256 5.322 -8.700 1.00 98.88 207 VAL A N 1
ATOM 1665 C CA . VAL A 1 207 ? -10.417 5.198 -7.808 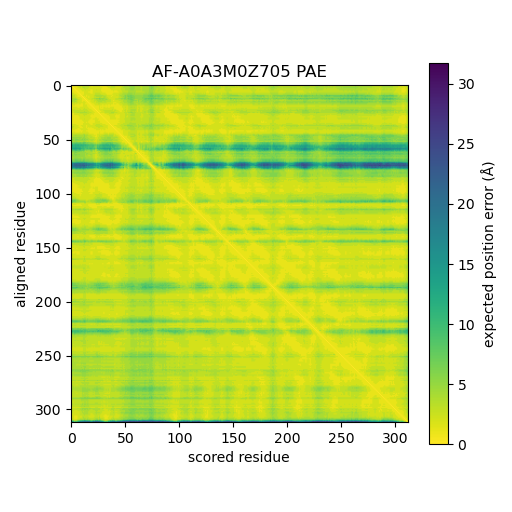1.00 98.88 207 VAL A CA 1
ATOM 1666 C C . VAL A 1 207 ? -9.943 5.105 -6.366 1.00 98.88 207 VAL A C 1
ATOM 1668 O O . VAL A 1 207 ? -9.111 4.262 -6.044 1.00 98.88 207 VAL A O 1
ATOM 1671 N N . ILE A 1 208 ? -10.484 5.946 -5.487 1.00 98.94 208 ILE A N 1
ATOM 1672 C CA . ILE A 1 208 ? -10.200 5.953 -4.048 1.00 98.94 208 ILE A CA 1
ATOM 1673 C C . ILE A 1 208 ? -11.539 5.935 -3.312 1.00 98.94 208 ILE A C 1
ATOM 1675 O O . ILE A 1 208 ? -12.129 6.979 -3.022 1.00 98.94 208 ILE A O 1
ATOM 1679 N N . ARG A 1 209 ? -12.061 4.739 -3.030 1.00 98.88 209 ARG A N 1
ATOM 1680 C CA . ARG A 1 209 ? -13.411 4.596 -2.469 1.00 98.88 209 ARG A CA 1
ATOM 1681 C C . ARG A 1 209 ? -13.484 3.642 -1.296 1.00 98.88 209 ARG A C 1
ATOM 1683 O O . ARG A 1 209 ? -12.820 2.610 -1.289 1.00 98.88 209 ARG A O 1
ATOM 1690 N N . ARG A 1 210 ? -14.378 3.930 -0.347 1.00 98.88 210 ARG A N 1
ATOM 1691 C CA . ARG A 1 210 ? -14.712 3.014 0.762 1.00 98.88 210 ARG A CA 1
ATOM 1692 C C . ARG A 1 210 ? -13.547 2.682 1.688 1.00 98.88 210 ARG A C 1
ATOM 1694 O O . ARG A 1 210 ? -13.612 1.707 2.424 1.00 98.88 210 ARG A O 1
ATOM 1701 N N . ASN A 1 211 ? -12.479 3.470 1.662 1.00 98.94 211 ASN A N 1
ATOM 1702 C CA . ASN A 1 211 ? -11.336 3.264 2.539 1.00 98.94 211 ASN A CA 1
ATOM 1703 C C . ASN A 1 211 ? -11.612 3.854 3.924 1.00 98.94 211 ASN A C 1
ATOM 1705 O O . ASN A 1 211 ? -12.363 4.823 4.058 1.00 98.94 211 ASN A O 1
ATOM 1709 N N . ILE A 1 212 ? -10.965 3.293 4.942 1.00 98.94 212 ILE A N 1
ATOM 1710 C CA . ILE A 1 212 ? -10.935 3.850 6.294 1.00 98.94 212 ILE A CA 1
ATOM 1711 C C . ILE A 1 212 ? -9.514 4.314 6.579 1.00 98.94 212 ILE A C 1
ATOM 1713 O O . ILE A 1 212 ? -8.579 3.517 6.544 1.00 98.94 212 ILE A O 1
ATOM 1717 N N . PHE A 1 213 ? -9.366 5.595 6.895 1.00 98.88 213 PHE A N 1
ATOM 1718 C CA . PHE A 1 213 ? -8.120 6.183 7.362 1.00 98.88 213 PHE A CA 1
ATOM 1719 C C . PHE A 1 213 ? -8.299 6.602 8.822 1.00 98.88 213 PHE A C 1
ATOM 1721 O O . PHE A 1 213 ? -9.003 7.572 9.109 1.00 98.88 213 PHE A O 1
ATOM 1728 N N . TYR A 1 214 ? -7.697 5.846 9.739 1.00 98.75 214 TYR A N 1
ATOM 1729 C CA . TYR A 1 214 ? -7.879 6.003 11.183 1.00 98.75 214 TYR A CA 1
ATOM 1730 C C . TYR A 1 214 ? -6.546 6.282 11.877 1.00 98.75 214 TYR A C 1
ATOM 1732 O O . TYR A 1 214 ? -5.629 5.466 11.810 1.00 98.75 214 TYR A O 1
ATOM 1740 N N . HIS A 1 215 ? -6.457 7.383 12.615 1.00 98.44 215 HIS A N 1
ATOM 1741 C CA . HIS A 1 215 ? -5.336 7.662 13.506 1.00 98.44 215 HIS A CA 1
ATOM 1742 C C . HIS A 1 215 ? -5.811 7.747 14.964 1.00 98.44 215 HIS A C 1
ATOM 1744 O O . HIS A 1 215 ? -6.757 8.489 15.234 1.00 98.44 215 HIS A O 1
ATOM 1750 N N . PRO A 1 216 ? -5.174 7.043 15.919 1.00 97.50 216 PRO A N 1
ATOM 1751 C CA . PRO A 1 216 ? -5.546 7.139 17.332 1.00 97.50 216 PRO A CA 1
ATOM 1752 C C . PRO A 1 216 ? -5.026 8.416 18.011 1.00 97.50 216 PRO A C 1
ATOM 1754 O O . PRO A 1 216 ? -5.589 8.849 19.013 1.00 97.50 216 PRO A O 1
ATOM 1757 N N . GLY A 1 217 ? -3.950 9.014 17.490 1.00 96.56 217 GLY A N 1
ATOM 1758 C CA . GLY A 1 217 ? -3.334 10.224 18.036 1.00 96.56 217 GLY A CA 1
ATOM 1759 C C . GLY A 1 217 ? -4.004 11.514 17.565 1.00 96.56 217 GLY A C 1
ATOM 1760 O O . GLY A 1 217 ? -5.183 11.535 17.225 1.00 96.56 217 GLY A O 1
ATOM 1761 N N . ASP A 1 218 ? -3.234 12.598 17.527 1.00 96.12 218 ASP A N 1
ATOM 1762 C CA . ASP A 1 218 ? -3.691 13.951 17.180 1.00 96.12 218 ASP A CA 1
ATOM 1763 C C . ASP A 1 218 ? -3.130 14.480 15.845 1.00 96.12 218 ASP A C 1
ATOM 1765 O O . ASP A 1 218 ? -3.505 15.572 15.408 1.00 96.12 218 ASP A O 1
ATOM 1769 N N . THR A 1 219 ? -2.260 13.708 15.183 1.00 93.12 219 THR A N 1
ATOM 1770 C CA . THR A 1 219 ? -1.499 14.139 14.005 1.00 93.12 219 THR A CA 1
ATOM 1771 C C . THR A 1 219 ? -1.600 13.115 12.877 1.00 93.12 219 THR A C 1
ATOM 1773 O O . THR A 1 219 ? -0.982 12.057 12.915 1.00 93.12 219 THR A O 1
ATOM 1776 N N . ALA A 1 220 ? -2.332 13.452 11.816 1.00 93.31 220 ALA A N 1
ATOM 1777 C CA . ALA A 1 220 ? -2.467 12.601 10.637 1.00 93.31 220 ALA A CA 1
ATOM 1778 C C . ALA A 1 220 ? -2.456 13.429 9.351 1.00 93.31 220 ALA A C 1
ATOM 1780 O O . ALA A 1 220 ? -3.127 14.456 9.263 1.00 93.31 220 ALA A O 1
ATOM 1781 N N . GLN A 1 221 ? -1.749 12.947 8.327 1.00 97.38 221 GLN A N 1
ATOM 1782 C CA . GLN A 1 221 ? -1.900 13.437 6.962 1.00 97.38 221 GLN A CA 1
ATOM 1783 C C . GLN A 1 221 ? -2.669 12.389 6.152 1.00 97.38 221 GLN A C 1
ATOM 1785 O O . GLN A 1 221 ? -2.101 11.425 5.641 1.00 97.38 221 GLN A O 1
ATOM 1790 N N . PHE A 1 222 ? -3.993 12.549 6.068 1.00 98.38 222 PHE A N 1
ATOM 1791 C CA . PHE A 1 222 ? -4.862 11.544 5.446 1.00 98.38 222 PHE A CA 1
ATOM 1792 C C . PHE A 1 222 ? -4.581 11.327 3.959 1.00 98.38 222 PHE A C 1
ATOM 1794 O O . PHE A 1 222 ? -4.663 10.203 3.471 1.00 98.38 222 PHE A O 1
ATOM 1801 N N . TYR A 1 223 ? -4.216 12.390 3.246 1.00 98.00 223 TYR A N 1
ATOM 1802 C CA . TYR A 1 223 ? -3.692 12.264 1.898 1.00 98.00 223 TYR A CA 1
ATOM 1803 C C . TYR A 1 223 ? -2.641 13.332 1.594 1.00 98.00 223 TYR A C 1
ATOM 1805 O O . TYR A 1 223 ? -2.549 14.356 2.278 1.00 98.00 223 TYR A O 1
ATOM 1813 N N . GLN A 1 224 ? -1.851 13.094 0.551 1.00 98.00 224 GLN A N 1
ATOM 1814 C CA . GLN A 1 224 ? -0.927 14.074 -0.000 1.00 98.00 224 GLN A CA 1
ATOM 1815 C C . GLN A 1 224 ? -0.906 14.003 -1.529 1.00 98.00 224 GLN A C 1
ATOM 1817 O O . GLN A 1 224 ? -0.719 12.925 -2.091 1.00 98.00 224 GLN A O 1
ATOM 1822 N N . ASP A 1 225 ? -1.035 15.159 -2.182 1.00 98.06 225 ASP A N 1
ATOM 1823 C CA . ASP A 1 225 ? -0.816 15.301 -3.623 1.00 98.06 225 ASP A CA 1
ATOM 1824 C C . ASP A 1 225 ? 0.674 15.190 -3.991 1.00 98.06 225 ASP A C 1
ATOM 1826 O O . ASP A 1 225 ? 1.571 15.613 -3.251 1.00 98.06 225 ASP A O 1
ATOM 1830 N N . GLY A 1 226 ? 0.945 14.661 -5.180 1.00 96.56 226 GLY A N 1
ATOM 1831 C CA . GLY A 1 226 ? 2.293 14.451 -5.695 1.00 96.56 226 GLY A CA 1
ATOM 1832 C C . GLY A 1 226 ? 2.752 15.612 -6.563 1.00 96.56 226 GLY A C 1
ATOM 1833 O O . GLY A 1 226 ? 2.279 15.779 -7.682 1.00 96.56 226 GLY A O 1
ATOM 1834 N N . THR A 1 227 ? 3.724 16.393 -6.094 1.00 94.56 227 THR A N 1
ATOM 1835 C CA . THR A 1 227 ? 4.266 17.553 -6.832 1.00 94.56 227 THR A CA 1
ATOM 1836 C C . THR A 1 227 ? 5.747 17.397 -7.184 1.00 94.56 227 THR A C 1
ATOM 1838 O O . THR A 1 227 ? 6.491 18.378 -7.240 1.00 94.56 227 THR A O 1
ATOM 1841 N N . ASN A 1 228 ? 6.219 16.161 -7.362 1.00 89.00 228 ASN A N 1
ATOM 1842 C CA . ASN A 1 228 ? 7.614 15.898 -7.706 1.00 89.00 228 ASN A CA 1
ATOM 1843 C C . ASN A 1 228 ? 7.935 16.493 -9.091 1.00 89.00 228 ASN A C 1
ATOM 1845 O O . ASN A 1 228 ? 7.325 16.071 -10.064 1.00 89.00 228 ASN A O 1
ATOM 1849 N N . PRO A 1 229 ? 8.923 17.395 -9.234 1.00 89.31 229 PRO A N 1
ATOM 1850 C CA . PRO A 1 229 ? 9.222 18.039 -10.517 1.00 89.31 229 PRO A CA 1
ATOM 1851 C C . PRO A 1 229 ? 9.746 17.081 -11.599 1.00 89.31 229 PRO A C 1
ATOM 1853 O O . PRO A 1 229 ? 9.862 17.474 -12.757 1.00 89.31 229 PRO A O 1
ATOM 1856 N N . ARG A 1 230 ? 10.117 15.846 -11.236 1.00 89.19 230 ARG A N 1
ATOM 1857 C CA . ARG A 1 230 ? 10.582 14.814 -12.177 1.00 89.19 230 ARG A CA 1
ATOM 1858 C C . ARG A 1 230 ? 9.458 13.941 -12.729 1.00 89.19 230 ARG A C 1
ATOM 1860 O O . ARG A 1 230 ? 9.716 13.173 -13.648 1.00 89.19 230 ARG A O 1
ATOM 1867 N N . LEU A 1 231 ? 8.264 14.023 -12.152 1.00 90.62 231 LEU A N 1
ATOM 1868 C CA . LEU A 1 231 ? 7.102 13.222 -12.519 1.00 90.62 231 LEU A CA 1
ATOM 1869 C C . LEU A 1 231 ? 5.948 14.163 -12.881 1.00 90.62 231 LEU A C 1
ATOM 1871 O O . LEU A 1 231 ? 5.904 15.292 -12.386 1.00 90.62 231 LEU A O 1
ATOM 1875 N N . PRO A 1 232 ? 4.998 13.745 -13.728 1.00 94.06 232 PRO A N 1
ATOM 1876 C CA . PRO A 1 232 ? 3.762 14.494 -13.860 1.00 94.06 232 PRO A CA 1
ATOM 1877 C C . PRO A 1 232 ? 3.056 14.562 -12.500 1.00 94.06 232 PRO A C 1
ATOM 1879 O O . PRO A 1 232 ? 3.032 13.585 -11.746 1.00 94.06 232 PRO A O 1
ATOM 1882 N N . ALA A 1 233 ? 2.503 15.731 -12.182 1.00 97.25 233 ALA A N 1
ATOM 1883 C CA . ALA A 1 233 ? 1.864 15.957 -10.895 1.00 97.25 233 ALA A CA 1
ATOM 1884 C C . ALA A 1 233 ? 0.648 15.035 -10.706 1.00 97.25 233 ALA A C 1
ATOM 1886 O O . ALA A 1 233 ? -0.109 14.799 -11.646 1.00 97.25 233 ALA A O 1
ATOM 1887 N N . ALA A 1 234 ? 0.477 14.539 -9.485 1.00 98.12 234 ALA A N 1
ATOM 1888 C CA . ALA A 1 234 ? -0.581 13.627 -9.088 1.00 98.12 234 ALA A CA 1
ATOM 1889 C C . ALA A 1 234 ? -1.555 14.363 -8.169 1.00 98.12 234 ALA A C 1
ATOM 1891 O O . ALA A 1 234 ? -1.210 14.665 -7.026 1.00 98.12 234 ALA A O 1
ATOM 1892 N N . TRP A 1 235 ? -2.749 14.670 -8.669 1.00 98.19 235 TRP A N 1
ATOM 1893 C CA . TRP A 1 235 ? -3.737 15.440 -7.919 1.00 98.19 235 TRP A CA 1
ATOM 1894 C C . TRP A 1 235 ? -4.944 14.591 -7.547 1.00 98.19 235 TRP A C 1
ATOM 1896 O O . TRP A 1 235 ? -5.534 13.941 -8.409 1.00 98.19 235 TRP A O 1
ATOM 1906 N N . ILE A 1 236 ? -5.388 14.671 -6.293 1.00 98.00 236 ILE A N 1
ATOM 1907 C CA . ILE A 1 236 ? -6.583 13.951 -5.842 1.00 98.00 236 ILE A CA 1
ATOM 1908 C C . ILE A 1 236 ? -7.843 14.392 -6.601 1.00 98.00 236 ILE A C 1
ATOM 1910 O O . ILE A 1 236 ? -8.706 13.567 -6.884 1.00 98.00 236 ILE A O 1
ATOM 1914 N N . ARG A 1 237 ? -7.923 15.657 -7.035 1.00 97.75 237 ARG A N 1
ATOM 1915 C CA . ARG A 1 237 ? -9.025 16.184 -7.870 1.00 97.75 237 ARG A CA 1
ATOM 1916 C C . ARG A 1 237 ? -9.171 15.536 -9.246 1.00 97.75 237 ARG A C 1
ATOM 1918 O O . ARG A 1 237 ? -10.172 15.763 -9.912 1.00 97.75 237 ARG A O 1
ATOM 1925 N N . GLU A 1 238 ? -8.187 14.760 -9.689 1.00 98.19 238 GLU A N 1
ATOM 1926 C CA . GLU A 1 238 ? -8.250 14.006 -10.949 1.00 98.19 238 GLU A CA 1
ATOM 1927 C C . GLU A 1 238 ? -8.770 12.570 -10.757 1.00 98.19 238 GLU A C 1
ATOM 1929 O O . GLU A 1 238 ? -8.903 11.833 -11.734 1.00 98.19 238 GLU A O 1
ATOM 1934 N N . THR A 1 239 ? -9.057 12.177 -9.513 1.00 98.56 239 THR A N 1
ATOM 1935 C CA . THR A 1 239 ? -9.480 10.825 -9.121 1.00 98.56 239 THR A CA 1
ATOM 1936 C C . THR A 1 239 ? -10.990 10.738 -8.893 1.00 98.56 239 THR A C 1
ATOM 1938 O O . THR A 1 239 ? -11.665 11.737 -8.637 1.00 98.56 239 THR A O 1
ATOM 1941 N N . GLU A 1 240 ? -11.516 9.516 -8.875 1.00 98.56 240 GLU A N 1
ATOM 1942 C CA . GLU A 1 240 ? -12.817 9.215 -8.284 1.00 98.56 240 GLU A CA 1
ATOM 1943 C C . GLU A 1 240 ? -12.659 8.944 -6.778 1.00 98.56 240 GLU A C 1
ATOM 1945 O O . GLU A 1 240 ? -12.446 7.806 -6.357 1.00 98.56 240 GLU A O 1
ATOM 1950 N N . THR A 1 241 ? -12.757 9.998 -5.963 1.00 98.81 241 THR A N 1
ATOM 1951 C CA . THR A 1 241 ? -12.651 9.908 -4.496 1.00 98.81 241 THR A CA 1
ATOM 1952 C C . THR A 1 241 ? -14.010 10.120 -3.822 1.00 98.81 241 THR A C 1
ATOM 1954 O O . THR A 1 241 ? -14.530 11.238 -3.829 1.00 98.81 241 THR A O 1
ATOM 1957 N N . ASP A 1 242 ? -14.587 9.075 -3.215 1.00 98.75 242 ASP A N 1
ATOM 1958 C CA . ASP A 1 242 ? -15.858 9.161 -2.470 1.00 98.75 242 ASP A CA 1
ATOM 1959 C C . ASP A 1 242 ? -16.065 7.994 -1.481 1.00 98.75 242 ASP A C 1
ATOM 1961 O O . ASP A 1 242 ? -15.383 6.975 -1.549 1.00 98.75 242 ASP A O 1
ATOM 1965 N N . GLU A 1 243 ? -17.051 8.109 -0.588 1.00 98.81 243 GLU A N 1
ATOM 1966 C CA . GLU A 1 243 ? -17.463 7.064 0.370 1.00 98.81 243 GLU A CA 1
ATOM 1967 C C . GLU A 1 243 ? -16.349 6.603 1.334 1.00 98.81 243 GLU A C 1
ATOM 1969 O O . GLU A 1 243 ? -16.395 5.487 1.835 1.00 98.81 243 GLU A O 1
ATOM 1974 N N . ASN A 1 244 ? -15.343 7.436 1.606 1.00 98.94 244 ASN A N 1
ATOM 1975 C CA . ASN A 1 244 ? -14.257 7.129 2.543 1.00 98.94 244 ASN A CA 1
ATOM 1976 C C . ASN A 1 244 ? -14.584 7.606 3.972 1.00 98.94 244 ASN A C 1
ATOM 1978 O O . ASN A 1 244 ? -15.345 8.558 4.165 1.00 98.94 244 ASN A O 1
ATOM 1982 N N . ILE A 1 245 ? -13.962 6.982 4.971 1.00 98.94 245 ILE A N 1
ATOM 1983 C CA . ILE A 1 245 ? -13.956 7.451 6.362 1.00 98.94 245 ILE A CA 1
ATOM 1984 C C . ILE A 1 245 ? -12.584 8.028 6.688 1.00 98.94 245 ILE A C 1
ATOM 1986 O O . ILE A 1 245 ? -11.564 7.370 6.485 1.00 98.94 245 ILE A O 1
ATOM 1990 N N . TYR A 1 246 ? -12.576 9.232 7.250 1.00 98.81 246 TYR A N 1
ATOM 1991 C CA . TYR A 1 246 ? -11.391 9.865 7.818 1.00 98.81 246 TYR A CA 1
ATOM 1992 C C . TYR A 1 246 ? -11.624 10.083 9.309 1.00 98.81 246 TYR A C 1
ATOM 1994 O O . TYR A 1 246 ? -12.641 10.657 9.697 1.00 98.81 246 TYR A O 1
ATOM 2002 N N . TYR A 1 247 ? -10.703 9.645 10.160 1.00 98.62 247 TYR A N 1
ATOM 2003 C CA . TYR A 1 247 ? -10.845 9.848 11.596 1.00 98.62 247 TYR A CA 1
ATOM 2004 C C . TYR A 1 247 ? -9.496 9.958 12.295 1.00 98.62 247 TYR A C 1
ATOM 2006 O O . TYR A 1 247 ? -8.606 9.138 12.093 1.00 98.62 247 TYR A O 1
ATOM 2014 N N . CYS A 1 248 ? -9.346 10.995 13.113 1.00 98.19 248 CYS A N 1
ATOM 2015 C CA . CYS A 1 248 ? -8.188 11.213 13.970 1.00 98.19 248 CYS A CA 1
ATOM 2016 C C . CYS A 1 248 ? -8.725 11.401 15.391 1.00 98.19 248 CYS A C 1
ATOM 2018 O O . CYS A 1 248 ? -9.331 12.432 15.675 1.00 98.19 248 CYS A O 1
ATOM 2020 N N . ALA A 1 249 ? -8.591 10.398 16.256 1.00 97.69 249 ALA A N 1
ATOM 2021 C CA . ALA A 1 249 ? -9.309 10.350 17.531 1.00 97.69 249 ALA A CA 1
ATOM 2022 C C . ALA A 1 249 ? -8.903 11.486 18.485 1.00 97.69 249 ALA A C 1
ATOM 2024 O O . ALA A 1 249 ? -9.760 12.104 19.117 1.00 97.69 249 ALA A O 1
ATOM 2025 N N . GLY A 1 250 ? -7.611 11.813 18.545 1.00 97.75 250 GLY A N 1
ATOM 2026 C CA . GLY A 1 250 ? -7.073 12.923 19.333 1.00 97.75 250 GLY A CA 1
ATOM 2027 C C . GLY A 1 250 ? -7.265 14.301 18.694 1.00 97.75 250 GLY A C 1
ATOM 2028 O O . GLY A 1 250 ? -7.111 15.308 19.381 1.00 97.75 250 GLY A O 1
ATOM 2029 N N . ASN A 1 251 ? -7.622 14.374 17.406 1.00 97.38 251 ASN A N 1
ATOM 2030 C CA . ASN A 1 251 ? -7.933 15.635 16.728 1.00 97.38 251 ASN A CA 1
ATOM 2031 C C . ASN A 1 251 ? -8.919 15.454 15.551 1.00 97.38 251 ASN A C 1
ATOM 2033 O O . ASN A 1 251 ? -8.514 15.519 14.382 1.00 97.38 251 ASN A O 1
ATOM 2037 N N . PRO A 1 252 ? -10.226 15.265 15.823 1.00 95.94 252 PRO A N 1
ATOM 2038 C CA . PRO A 1 252 ? -11.214 14.982 14.777 1.00 95.94 252 PRO A CA 1
ATOM 2039 C C . PRO A 1 252 ? -11.357 16.091 13.725 1.00 95.94 252 PRO A C 1
ATOM 2041 O O . PRO A 1 252 ? -11.759 15.821 12.593 1.00 95.94 252 PRO A O 1
ATOM 2044 N N . GLN A 1 253 ? -10.976 17.327 14.065 1.00 97.56 253 GLN A N 1
ATOM 2045 C CA . GLN A 1 253 ? -11.045 18.483 13.171 1.00 97.56 253 GLN A CA 1
ATOM 2046 C C . GLN A 1 253 ? -10.211 18.295 11.892 1.00 97.56 253 GLN A C 1
ATOM 2048 O O . GLN A 1 253 ? -10.609 18.783 10.836 1.00 97.56 253 GLN A O 1
ATOM 2053 N N . LEU A 1 254 ? -9.109 17.533 11.946 1.00 97.25 254 LEU A N 1
ATOM 2054 C CA . LEU A 1 254 ? -8.287 17.239 10.762 1.00 97.25 254 LEU A CA 1
ATOM 2055 C C . LEU A 1 254 ? -9.087 16.539 9.656 1.00 97.25 254 LEU A C 1
ATOM 2057 O O . LEU A 1 254 ? -8.902 16.821 8.472 1.00 97.25 254 LEU A O 1
ATOM 2061 N N . ALA A 1 255 ? -9.984 15.627 10.033 1.00 97.81 255 ALA A N 1
ATOM 2062 C CA . ALA A 1 255 ? -10.818 14.906 9.077 1.00 97.81 255 ALA A CA 1
ATOM 2063 C C . ALA A 1 255 ? -11.866 15.836 8.445 1.00 97.81 255 ALA A C 1
ATOM 2065 O O . ALA A 1 255 ? -12.081 15.800 7.232 1.00 97.81 255 ALA A O 1
ATOM 2066 N N . GLU A 1 256 ? -12.468 16.716 9.248 1.00 98.12 256 GLU A N 1
ATOM 2067 C CA . GLU A 1 256 ? -13.430 17.714 8.769 1.00 98.12 256 GLU A CA 1
ATOM 2068 C C . GLU A 1 256 ? -12.792 18.711 7.796 1.00 98.12 256 GLU A C 1
ATOM 2070 O O . GLU A 1 256 ? -13.384 19.052 6.771 1.00 98.12 256 GLU A O 1
ATOM 2075 N N . GLU A 1 257 ? -11.560 19.147 8.063 1.00 97.88 257 GLU A N 1
ATOM 2076 C CA . GLU A 1 257 ? -10.812 20.043 7.176 1.00 97.88 257 GLU A CA 1
ATOM 2077 C C . GLU A 1 257 ? -10.509 19.395 5.822 1.00 97.88 257 GLU A C 1
ATOM 2079 O O . GLU A 1 257 ? -10.716 20.025 4.779 1.00 97.88 257 GLU A O 1
ATOM 2084 N N . VAL A 1 258 ? -10.095 18.123 5.823 1.00 96.88 258 VAL A N 1
ATOM 2085 C CA . VAL A 1 258 ? -9.879 17.337 4.598 1.00 96.88 258 VAL A CA 1
ATOM 2086 C C . VAL A 1 258 ? -11.159 17.245 3.770 1.00 96.88 258 VAL A C 1
ATOM 2088 O O . VAL A 1 258 ? -11.137 17.504 2.562 1.00 96.88 258 VAL A O 1
ATOM 2091 N N . LEU A 1 259 ? -12.293 16.929 4.397 1.00 98.38 259 LEU A N 1
ATOM 2092 C CA . LEU A 1 259 ? -13.572 16.850 3.691 1.00 98.38 259 LEU A CA 1
ATOM 2093 C C . LEU A 1 259 ? -14.041 18.215 3.197 1.00 98.38 259 LEU A C 1
ATOM 2095 O O . LEU A 1 259 ? -14.492 18.330 2.060 1.00 98.38 259 LEU A O 1
ATOM 2099 N N . ALA A 1 260 ? -13.912 19.265 4.006 1.00 98.31 260 ALA A N 1
ATOM 2100 C CA . ALA A 1 260 ? -14.286 20.615 3.607 1.00 98.31 260 ALA A CA 1
ATOM 2101 C C . ALA A 1 260 ? -13.462 21.106 2.408 1.00 98.31 260 ALA A C 1
ATOM 2103 O O . ALA A 1 260 ? -14.016 21.749 1.517 1.00 98.31 260 ALA A O 1
ATOM 2104 N N . ALA A 1 261 ? -12.160 20.809 2.368 1.00 97.19 261 ALA A N 1
ATOM 2105 C CA . ALA A 1 261 ? -11.294 21.158 1.246 1.00 97.19 261 ALA A CA 1
ATOM 2106 C C . ALA A 1 261 ? -11.674 20.381 -0.022 1.00 97.19 261 ALA A C 1
ATOM 2108 O O . ALA A 1 261 ? -11.981 20.987 -1.046 1.00 97.19 261 ALA A O 1
ATOM 2109 N N . THR A 1 262 ? -11.735 19.053 0.063 1.00 97.62 262 THR A N 1
ATOM 2110 C CA . THR A 1 262 ? -11.970 18.180 -1.100 1.00 97.62 262 THR A CA 1
ATOM 2111 C C . THR A 1 262 ? -13.396 18.278 -1.658 1.00 97.62 262 THR A C 1
ATOM 2113 O O . THR A 1 262 ? -13.587 18.195 -2.870 1.00 97.62 262 THR A O 1
ATOM 2116 N N . ARG A 1 263 ? -14.406 18.574 -0.829 1.00 98.19 263 ARG A N 1
ATOM 2117 C CA . ARG A 1 263 ? -15.779 18.845 -1.302 1.00 98.19 263 ARG A CA 1
ATOM 2118 C C . ARG A 1 263 ? -15.885 20.110 -2.149 1.00 98.19 263 ARG A C 1
ATOM 2120 O O . ARG A 1 263 ? -16.712 20.155 -3.056 1.00 98.19 263 ARG A O 1
ATOM 2127 N N . ARG A 1 264 ? -15.041 21.127 -1.915 1.00 97.25 264 ARG A N 1
ATOM 2128 C CA . ARG A 1 264 ? -14.975 22.314 -2.798 1.00 97.25 264 ARG A CA 1
ATOM 2129 C C . ARG A 1 264 ? -14.435 21.972 -4.185 1.00 97.25 264 ARG A C 1
ATOM 2131 O O . ARG A 1 264 ? -14.733 22.686 -5.135 1.00 97.25 264 ARG A O 1
ATOM 2138 N N . GLU A 1 265 ? -13.677 20.886 -4.295 1.00 95.81 265 GLU A N 1
ATOM 2139 C CA . GLU A 1 265 ? -13.176 20.344 -5.560 1.00 95.81 265 GLU A CA 1
ATOM 2140 C C . GLU A 1 265 ? -14.151 19.337 -6.197 1.00 95.81 265 GLU A C 1
ATOM 2142 O O . GLU A 1 265 ? -13.862 18.792 -7.257 1.00 95.81 265 GLU A O 1
ATOM 2147 N N . GLY A 1 266 ? -15.321 19.103 -5.585 1.00 97.38 266 GLY A N 1
ATOM 2148 C CA . GLY A 1 266 ? -16.339 18.175 -6.085 1.00 97.38 266 GLY A CA 1
ATOM 2149 C C . GLY A 1 266 ? -16.116 16.706 -5.709 1.00 97.38 266 GLY A C 1
ATOM 2150 O O . GLY A 1 266 ? -16.794 15.838 -6.254 1.00 97.38 266 GLY A O 1
ATOM 2151 N N . LEU A 1 267 ? -15.198 16.417 -4.784 1.00 98.00 267 LEU A N 1
ATOM 2152 C CA . LEU A 1 267 ? -14.899 15.066 -4.292 1.00 98.00 267 LEU A CA 1
ATOM 2153 C C . LEU A 1 267 ? -15.616 14.782 -2.962 1.00 98.00 267 LEU A C 1
ATOM 2155 O O . LEU A 1 267 ? -16.174 15.686 -2.339 1.00 98.00 267 LEU A O 1
ATOM 2159 N N . ASN A 1 268 ? -15.528 13.540 -2.469 1.00 97.94 268 ASN A N 1
ATOM 2160 C CA . ASN A 1 268 ? -15.901 13.177 -1.094 1.00 97.94 268 ASN A CA 1
ATOM 2161 C C . ASN A 1 268 ? -17.341 13.587 -0.707 1.00 97.94 268 ASN A C 1
ATOM 2163 O O . ASN A 1 268 ? -17.611 14.005 0.426 1.00 97.94 268 ASN A O 1
ATOM 2167 N N . GLY A 1 269 ? -18.277 13.485 -1.656 1.00 97.75 269 GLY A N 1
ATOM 2168 C CA . GLY A 1 269 ? -19.671 13.894 -1.473 1.00 97.75 269 GLY A CA 1
ATOM 2169 C C . GLY A 1 269 ? -20.414 13.080 -0.410 1.00 97.75 269 GLY A C 1
ATOM 2170 O O . GLY A 1 269 ? -21.266 13.622 0.292 1.00 97.75 269 GLY A O 1
ATOM 2171 N N . ARG A 1 270 ? -20.068 11.799 -0.261 1.00 98.44 270 ARG A N 1
ATOM 2172 C CA . ARG A 1 270 ? -20.611 10.862 0.734 1.00 98.44 270 ARG A CA 1
ATOM 2173 C C . ARG A 1 270 ? -19.596 10.423 1.783 1.00 98.44 270 ARG A C 1
ATOM 2175 O O . ARG A 1 270 ? -19.992 9.800 2.757 1.00 98.44 270 ARG A O 1
ATOM 2182 N N . SER A 1 271 ? -18.316 10.747 1.619 1.00 98.75 271 SER A N 1
ATOM 2183 C CA . SER A 1 271 ? -17.296 10.497 2.645 1.00 98.75 271 SER A CA 1
ATOM 2184 C C . SER A 1 271 ? -17.612 11.222 3.957 1.00 98.75 271 SER A C 1
ATOM 2186 O O . SER A 1 271 ? -18.201 12.311 3.947 1.00 98.75 271 SER A O 1
ATOM 2188 N N . VAL A 1 272 ? -17.188 10.645 5.083 1.00 98.75 272 VAL A N 1
ATOM 2189 C CA . VAL A 1 272 ? -17.514 11.135 6.434 1.00 98.75 272 VAL A CA 1
ATOM 2190 C C . VAL A 1 272 ? -16.278 11.264 7.323 1.00 98.75 272 VAL A C 1
ATOM 2192 O O . VAL A 1 272 ? -15.317 10.505 7.202 1.00 98.75 272 VAL A O 1
ATOM 2195 N N . ALA A 1 273 ? -16.320 12.251 8.218 1.00 98.62 273 ALA A N 1
ATOM 2196 C CA . ALA A 1 273 ? -15.334 12.471 9.265 1.00 98.62 273 ALA A CA 1
ATOM 2197 C C . ALA A 1 273 ? -15.921 11.942 10.576 1.00 98.62 273 ALA A C 1
ATOM 2199 O O . ALA A 1 273 ? -16.605 12.659 11.300 1.00 98.62 273 ALA A O 1
ATOM 2200 N N . ALA A 1 274 ? -15.764 10.646 10.831 1.00 98.25 274 ALA A N 1
ATOM 2201 C CA . ALA A 1 274 ? -16.418 9.985 11.955 1.00 98.25 274 ALA A CA 1
ATOM 2202 C C . ALA A 1 274 ? -15.637 8.751 12.396 1.00 98.25 274 ALA A C 1
ATOM 2204 O O . ALA A 1 274 ? -14.986 8.106 11.577 1.00 98.25 274 ALA A O 1
ATOM 2205 N N . ASP A 1 275 ? -15.752 8.408 13.679 1.00 98.31 275 ASP A N 1
ATOM 2206 C CA . ASP A 1 275 ? -15.230 7.150 14.205 1.00 98.31 275 ASP A CA 1
ATOM 2207 C C . ASP A 1 275 ? -15.816 5.982 13.384 1.00 98.31 275 ASP A C 1
ATOM 2209 O O . ASP A 1 275 ? -17.043 5.884 13.271 1.00 98.31 275 ASP A O 1
ATOM 2213 N N . PRO A 1 276 ? -14.990 5.100 12.789 1.00 98.12 276 PRO A N 1
ATOM 2214 C CA . PRO A 1 276 ? -15.472 3.910 12.095 1.00 98.12 276 PRO A CA 1
ATOM 2215 C C . PRO A 1 276 ? -16.142 2.896 13.030 1.00 98.12 276 PRO A C 1
ATOM 2217 O O . PRO A 1 276 ? -16.772 1.962 12.533 1.00 98.12 276 PRO A O 1
ATOM 2220 N N . ARG A 1 277 ? -16.054 3.063 14.357 1.00 98.12 277 ARG A N 1
ATOM 2221 C CA . ARG A 1 277 ? -16.698 2.205 15.364 1.00 98.12 277 ARG A CA 1
ATOM 2222 C C . ARG A 1 277 ? -16.262 0.749 15.200 1.00 98.12 277 ARG A C 1
ATOM 2224 O O . ARG A 1 277 ? -17.096 -0.158 15.125 1.00 98.12 277 ARG A O 1
ATOM 2231 N N . PHE A 1 278 ? -14.948 0.548 15.097 1.00 98.38 278 PHE A N 1
ATOM 2232 C CA . PHE A 1 278 ? -14.348 -0.781 15.172 1.00 98.38 278 PHE A CA 1
ATOM 2233 C C . PHE A 1 278 ? -14.714 -1.448 16.504 1.00 98.38 278 PHE A C 1
ATOM 2235 O O . PHE A 1 278 ? -14.912 -0.765 17.512 1.00 98.38 278 PHE A O 1
ATOM 2242 N N . ARG A 1 279 ? -14.838 -2.775 16.507 1.00 97.62 279 ARG A N 1
ATOM 2243 C CA . ARG A 1 279 ? -15.253 -3.536 17.685 1.00 97.62 279 ARG A CA 1
ATOM 2244 C C . ARG A 1 279 ? -14.183 -3.511 18.769 1.00 97.62 279 ARG A C 1
ATOM 2246 O O . ARG A 1 279 ? -14.525 -3.220 19.912 1.00 97.62 279 ARG A O 1
ATOM 2253 N N . ASP A 1 280 ? -12.932 -3.798 18.411 1.00 96.44 280 ASP A N 1
ATOM 2254 C CA . ASP A 1 280 ? -11.795 -3.743 19.333 1.00 96.44 280 ASP A CA 1
ATOM 2255 C C . ASP A 1 280 ? -10.465 -3.627 18.566 1.00 96.44 280 ASP A C 1
ATOM 2257 O O . ASP A 1 280 ? -9.861 -4.622 18.176 1.00 96.44 280 ASP A O 1
ATOM 2261 N N . ILE A 1 281 ? -9.995 -2.395 18.345 1.00 94.50 281 ILE A N 1
ATOM 2262 C CA . ILE A 1 281 ? -8.736 -2.136 17.621 1.00 94.50 281 ILE A CA 1
ATOM 2263 C C . ILE A 1 281 ? -7.525 -2.703 18.375 1.00 94.50 281 ILE A C 1
ATOM 2265 O O . ILE A 1 281 ? -6.574 -3.158 17.744 1.00 94.50 281 ILE A O 1
ATOM 2269 N N . GLU A 1 282 ? -7.541 -2.686 19.711 1.00 92.88 282 GLU A N 1
ATOM 2270 C CA . GLU A 1 282 ? -6.402 -3.140 20.520 1.00 92.88 282 GLU A CA 1
ATOM 2271 C C . GLU A 1 282 ? -6.216 -4.656 20.459 1.00 92.88 282 GLU A C 1
ATOM 2273 O O . GLU A 1 282 ? -5.093 -5.141 20.586 1.00 92.88 282 GLU A O 1
ATOM 2278 N N . GLN A 1 283 ? -7.306 -5.395 20.238 1.00 94.81 283 GLN A N 1
ATOM 2279 C CA . GLN A 1 283 ? -7.289 -6.833 19.954 1.00 94.81 283 GLN A CA 1
ATOM 2280 C C . GLN A 1 283 ? -7.286 -7.150 18.451 1.00 94.81 283 GLN A C 1
ATOM 2282 O O . GLN A 1 283 ? -7.511 -8.298 18.075 1.00 94.81 283 GLN A O 1
ATOM 2287 N N . GLU A 1 284 ? -7.039 -6.153 17.594 1.00 94.81 284 GLU A N 1
ATOM 2288 C CA . GLU A 1 284 ? -6.982 -6.298 16.131 1.00 94.81 284 GLU A CA 1
ATOM 2289 C C . GLU A 1 284 ? -8.302 -6.816 15.510 1.00 94.81 284 GLU A C 1
ATOM 2291 O O . GLU A 1 284 ? -8.332 -7.362 14.406 1.00 94.81 284 GLU A O 1
ATOM 2296 N N . ASP A 1 285 ? -9.430 -6.597 16.198 1.00 96.81 285 ASP A N 1
ATOM 2297 C CA . ASP A 1 285 ? -10.782 -6.850 15.702 1.00 96.81 285 ASP A CA 1
ATOM 2298 C C . ASP A 1 285 ? -11.323 -5.602 14.991 1.00 96.81 285 ASP A C 1
ATOM 2300 O O . ASP A 1 285 ? -11.989 -4.726 15.563 1.00 96.81 285 ASP A O 1
ATOM 2304 N N . PHE A 1 286 ? -11.044 -5.551 13.690 1.00 97.50 286 PHE A N 1
ATOM 2305 C CA . PHE A 1 286 ? -11.497 -4.498 12.781 1.00 97.50 286 PHE A CA 1
ATOM 2306 C C . PHE A 1 286 ? -12.922 -4.721 12.248 1.00 97.50 286 PHE A C 1
ATOM 2308 O O . PHE A 1 286 ? -13.328 -4.084 11.269 1.00 97.50 286 PHE A O 1
ATOM 2315 N N . SER A 1 287 ? -13.708 -5.614 12.860 1.00 97.06 287 SER A N 1
ATOM 2316 C CA . SER A 1 287 ? -15.142 -5.686 12.580 1.00 97.06 287 SER A CA 1
ATOM 2317 C C . SER A 1 287 ? -15.862 -4.437 13.092 1.00 97.06 287 SER A C 1
ATOM 2319 O O . SER A 1 287 ? -15.360 -3.704 13.942 1.00 97.06 287 SER A O 1
ATOM 2321 N N . PHE A 1 288 ? -17.055 -4.165 12.566 1.00 98.38 288 PHE A N 1
ATOM 2322 C CA . PHE A 1 288 ? -17.813 -2.964 12.911 1.00 98.38 288 PHE A CA 1
ATOM 2323 C C . PHE A 1 288 ? -18.875 -3.226 13.980 1.00 98.38 288 PHE A C 1
ATOM 2325 O O . PHE A 1 288 ? -19.520 -4.282 14.008 1.00 98.38 288 PHE A O 1
ATOM 2332 N N . LEU A 1 289 ? -19.113 -2.226 14.829 1.00 98.25 289 LEU A N 1
ATOM 2333 C CA . LEU A 1 289 ? -20.320 -2.153 15.649 1.00 98.25 289 LEU A CA 1
ATOM 2334 C C . LEU A 1 289 ? -21.563 -1.882 14.770 1.00 98.25 289 LEU A C 1
ATOM 2336 O O . LEU A 1 289 ? -21.434 -1.303 13.688 1.00 98.25 289 LEU A O 1
ATOM 2340 N N . PRO A 1 290 ? -22.780 -2.274 15.207 1.00 97.44 290 PRO A N 1
ATOM 2341 C CA . PRO A 1 290 ? -23.997 -2.156 14.390 1.00 97.44 290 PRO A CA 1
ATOM 2342 C C . PRO A 1 290 ? -24.350 -0.732 13.933 1.00 97.44 290 PRO A C 1
ATOM 2344 O O . PRO A 1 290 ? -25.033 -0.565 12.927 1.00 97.44 290 PRO A O 1
ATOM 2347 N N . ASP A 1 291 ? -23.913 0.285 14.674 1.00 96.94 291 ASP A N 1
ATOM 2348 C CA . ASP A 1 291 ? -24.136 1.710 14.410 1.00 96.94 291 ASP A CA 1
ATOM 2349 C C . ASP A 1 291 ? -23.001 2.367 13.606 1.00 96.94 291 ASP A C 1
ATOM 2351 O O . ASP A 1 291 ? -23.005 3.583 13.418 1.00 96.94 291 ASP A O 1
ATOM 2355 N N . SER A 1 292 ? -22.029 1.584 13.129 1.00 98.56 292 SER A N 1
ATOM 2356 C CA . SER A 1 292 ? -20.874 2.105 12.404 1.00 98.56 292 SER A CA 1
ATOM 2357 C C . SER A 1 292 ? -21.270 2.867 11.128 1.00 98.56 292 SER A C 1
ATOM 2359 O O . SER A 1 292 ? -22.046 2.352 10.311 1.00 98.56 292 SER A O 1
ATOM 2361 N N . PRO A 1 293 ? -20.680 4.053 10.873 1.00 98.38 293 PRO A N 1
ATOM 2362 C CA . PRO A 1 293 ? -20.857 4.757 9.603 1.00 98.38 293 PRO A CA 1
ATOM 2363 C C . PRO A 1 293 ? -20.299 3.968 8.409 1.00 98.38 293 PRO A C 1
ATOM 2365 O O . PRO A 1 293 ? -20.766 4.149 7.285 1.00 98.38 293 PRO A O 1
ATOM 2368 N N . ALA A 1 294 ? -19.352 3.052 8.636 1.00 98.56 294 ALA A N 1
ATOM 2369 C CA . ALA A 1 294 ? -18.768 2.217 7.589 1.00 98.56 294 ALA A CA 1
ATOM 2370 C C . ALA A 1 294 ? -19.835 1.356 6.897 1.00 98.56 294 ALA A C 1
ATOM 2372 O O . ALA A 1 294 ? -19.869 1.269 5.668 1.00 98.56 294 ALA A O 1
ATOM 2373 N N . LEU A 1 295 ? -20.780 0.817 7.675 1.00 98.25 295 LEU A N 1
ATOM 2374 C CA . LEU A 1 295 ? -21.895 0.018 7.162 1.00 98.25 295 LEU A CA 1
ATOM 2375 C C . LEU A 1 295 ? -22.814 0.835 6.241 1.00 98.25 295 LEU A C 1
ATOM 2377 O O . LEU A 1 295 ? -23.276 0.325 5.222 1.00 98.25 295 LEU A O 1
ATOM 2381 N N . GLN A 1 296 ? -23.045 2.112 6.558 1.00 97.50 296 GLN A N 1
ATOM 2382 C CA . GLN A 1 296 ? -23.889 3.006 5.751 1.00 97.50 296 GLN A CA 1
ATOM 2383 C C . GLN A 1 296 ? -23.243 3.357 4.405 1.00 97.50 296 GLN A C 1
ATOM 2385 O O . GLN A 1 296 ? -23.941 3.537 3.408 1.00 97.50 296 GLN A O 1
ATOM 2390 N N . LEU A 1 297 ? -21.910 3.421 4.369 1.00 98.12 297 LEU A N 1
ATOM 2391 C CA . LEU A 1 297 ? -21.121 3.677 3.162 1.00 98.12 297 LEU A CA 1
ATOM 2392 C C . LEU A 1 297 ? -20.870 2.415 2.321 1.00 98.12 297 LEU A C 1
ATOM 2394 O O . LEU A 1 297 ? -20.259 2.493 1.255 1.00 98.12 297 LEU A O 1
ATOM 2398 N N . GLY A 1 298 ? -21.347 1.252 2.778 1.00 98.19 298 GLY A N 1
ATOM 2399 C CA . GLY A 1 298 ? -21.115 -0.031 2.116 1.00 98.19 298 GLY A CA 1
ATOM 2400 C C . GLY A 1 298 ? -19.666 -0.509 2.214 1.00 98.19 298 GLY A C 1
ATOM 2401 O O . GLY A 1 298 ? -19.227 -1.280 1.359 1.00 98.19 298 GLY A O 1
ATOM 2402 N N . ILE A 1 299 ? -18.924 -0.038 3.222 1.00 98.81 299 ILE A N 1
ATOM 2403 C CA . ILE A 1 299 ? -17.588 -0.537 3.544 1.00 98.81 299 ILE A CA 1
ATOM 2404 C C . ILE A 1 299 ? -17.736 -1.930 4.158 1.00 98.81 299 ILE A C 1
ATOM 2406 O O . ILE A 1 299 ? -18.495 -2.142 5.105 1.00 98.81 299 ILE A O 1
ATOM 2410 N N . VAL A 1 300 ? -17.005 -2.892 3.608 1.00 97.69 300 VAL A N 1
ATOM 2411 C CA . VAL A 1 300 ? -17.013 -4.290 4.041 1.00 97.69 300 VAL A CA 1
ATOM 2412 C C . VAL A 1 300 ? -15.953 -4.485 5.120 1.00 97.69 300 VAL A C 1
ATOM 2414 O O . VAL A 1 300 ? -14.802 -4.104 4.920 1.00 97.69 300 VAL A O 1
ATOM 2417 N N . ALA A 1 301 ? -16.336 -5.079 6.253 1.00 96.56 301 ALA A N 1
ATOM 2418 C CA . ALA A 1 301 ? -15.398 -5.458 7.308 1.00 96.56 301 ALA A CA 1
ATOM 2419 C C . ALA A 1 301 ? -14.406 -6.523 6.811 1.00 96.56 301 ALA A C 1
ATOM 2421 O O . ALA A 1 301 ? -14.762 -7.381 5.999 1.00 96.56 301 ALA A O 1
ATOM 2422 N N . ILE A 1 302 ? -13.178 -6.482 7.322 1.00 97.19 302 ILE A N 1
ATOM 2423 C CA . ILE A 1 302 ? -12.104 -7.400 6.937 1.00 97.19 302 ILE A CA 1
ATOM 2424 C C . ILE A 1 302 ? -11.713 -8.217 8.166 1.00 97.19 302 ILE A C 1
ATOM 2426 O O . ILE A 1 302 ? -11.425 -7.659 9.220 1.00 97.19 302 ILE A O 1
ATOM 2430 N N . ASP A 1 303 ? -11.727 -9.539 8.020 1.00 96.12 303 ASP A N 1
ATOM 2431 C CA . ASP A 1 303 ? -11.309 -10.486 9.050 1.00 96.12 303 ASP A CA 1
ATOM 2432 C C . ASP A 1 303 ? -9.828 -10.831 8.849 1.00 96.12 303 ASP A C 1
ATOM 2434 O O . ASP A 1 303 ? -9.482 -11.646 7.989 1.00 96.12 303 ASP A O 1
ATOM 2438 N N . CYS A 1 304 ? -8.952 -10.180 9.618 1.00 95.69 304 CYS A N 1
ATOM 2439 C CA . CYS A 1 304 ? -7.505 -10.383 9.524 1.00 95.69 304 CYS A CA 1
ATOM 2440 C C . CYS A 1 304 ? -7.067 -11.792 9.939 1.00 95.69 304 CYS A C 1
ATOM 2442 O O . CYS A 1 304 ? -6.018 -12.235 9.485 1.00 95.69 304 CYS A O 1
ATOM 2444 N N . SER A 1 305 ? -7.877 -12.533 10.710 1.00 95.06 305 SER A N 1
ATOM 2445 C CA . SER A 1 305 ? -7.548 -13.911 11.112 1.00 95.06 305 SER A CA 1
ATOM 2446 C C . SER A 1 305 ? -7.524 -14.902 9.940 1.00 95.06 305 SER A C 1
ATOM 2448 O O . SER A 1 305 ? -7.060 -16.031 10.084 1.00 95.06 305 SER A O 1
ATOM 2450 N N . GLN A 1 306 ? -8.009 -14.486 8.764 1.00 96.50 306 GLN A N 1
ATOM 2451 C CA . GLN A 1 306 ? -7.938 -15.265 7.524 1.00 96.50 306 GLN A CA 1
ATOM 2452 C C . GLN A 1 306 ? -6.623 -15.074 6.757 1.00 96.50 306 GLN A C 1
ATOM 2454 O O . GLN A 1 306 ? -6.382 -15.800 5.787 1.00 96.50 306 GLN A O 1
ATOM 2459 N N . ALA A 1 307 ? -5.809 -14.083 7.131 1.00 97.75 307 ALA A N 1
ATOM 2460 C CA . ALA A 1 307 ? -4.503 -13.845 6.534 1.00 97.75 307 ALA A CA 1
ATOM 2461 C C . ALA A 1 307 ? -3.419 -14.687 7.223 1.00 97.75 307 ALA A C 1
ATOM 2463 O O . ALA A 1 307 ? -3.568 -15.094 8.370 1.00 97.75 307 ALA A O 1
ATOM 2464 N N . GLY A 1 308 ? -2.327 -14.946 6.504 1.00 97.81 308 GLY A N 1
ATOM 2465 C CA . GLY A 1 308 ? -1.208 -15.731 7.021 1.00 97.81 308 GLY A CA 1
ATOM 2466 C C . GLY A 1 308 ? -1.373 -17.231 6.781 1.00 97.81 308 GLY A C 1
ATOM 2467 O O . GLY A 1 308 ? -2.129 -17.660 5.902 1.00 97.81 308 GLY A O 1
ATOM 2468 N N . VAL A 1 309 ? -0.599 -18.029 7.517 1.00 96.69 309 VAL A N 1
ATOM 2469 C CA . VAL A 1 309 ? -0.513 -19.483 7.318 1.00 96.69 309 VAL A CA 1
ATOM 2470 C C . VAL A 1 309 ? -1.792 -20.162 7.811 1.00 96.69 309 VAL A C 1
ATOM 2472 O O . VAL A 1 309 ? -2.260 -19.932 8.923 1.00 96.69 309 VAL A O 1
ATOM 2475 N N . LEU A 1 310 ? -2.349 -21.040 6.985 1.00 94.62 310 LEU A N 1
ATOM 2476 C CA . LEU A 1 310 ? -3.479 -21.889 7.329 1.00 94.62 310 LEU A CA 1
ATOM 2477 C C . LEU A 1 310 ? -3.059 -22.996 8.310 1.00 94.62 310 LEU A C 1
ATOM 2479 O O . LEU A 1 310 ? -1.959 -23.546 8.178 1.00 94.62 310 LEU A O 1
ATOM 2483 N N . PRO A 1 311 ? -3.953 -23.399 9.233 1.00 86.56 311 PRO A N 1
ATOM 2484 C CA . PRO A 1 311 ? -3.748 -24.581 10.062 1.00 86.56 311 PRO A CA 1
ATOM 2485 C C . PRO A 1 311 ? -3.507 -25.831 9.203 1.00 86.56 311 PRO A C 1
ATOM 2487 O O . PRO A 1 311 ? -4.151 -26.004 8.164 1.00 86.56 311 PRO A O 1
ATOM 2490 N N . VAL A 1 312 ? -2.589 -26.691 9.653 1.00 71.94 312 VAL A N 1
ATOM 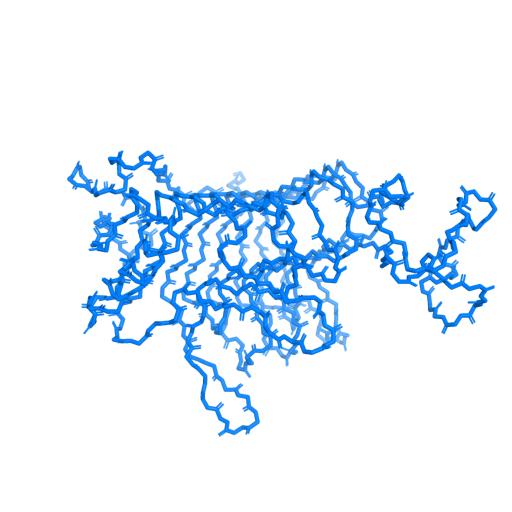2491 C CA . VAL A 1 312 ? -2.281 -27.997 9.037 1.00 71.94 312 VAL A CA 1
ATOM 2492 C C . VAL A 1 312 ? -3.266 -29.063 9.501 1.00 71.94 312 VAL A C 1
ATOM 2494 O O . VAL A 1 312 ? -3.575 -29.084 10.715 1.00 71.94 312 VAL A O 1
#

Foldseek 3Di:
DAAQEEFEPPCPPNLADESEEDELAAPAEAAQAEFAHHSFEHYEQDYAAQQLLCDPDDDDPNVVVDPVVPQDRDHPRGALVNCLVSQNSEHYEAEQAEYEHHNQHDAQHENYEYESHHANYEHEQYEYEHQPHQYLNYEHEEYDRNDEHYEYEHYEYYHHENEYYEDEAQYEAYLYEHEAYDWHDDPNDIDFHAHYEYAADPNANYEHALYEYEHAAATYNPYDWHDPPVHHTYDPLNYAAELYEYEHNHHLVVRVVVCVVVVVSVHHPHYDSDDQQFPDVPVPRRDHDPPGVSVVSVRDGRDSVSHHHDDD

Mean predicted aligned error: 3.52 Å

pLDDT: mean 95.42, std 5.11, range [66.19, 98.94]

Nearest PDB structures (foldseek):
  5mqp-assembly6_F  TM=7.701E-01  e=1.289E-02  Bacteroides thetaiotaomicron
  6gvp-assembly1_A  TM=4.320E-01  e=8.178E-02  Enterobacteria phage HK620
  6g0x-assembly1_A  TM=3.704E-01  e=3.246E-02  Enterobacteria phage HK620
  6k0u-assembly1_A  TM=3.357E-01  e=8.628E-01  Paenibacillus glycanilyticus
  8jaz-assembly2_B  TM=1.644E-01  e=3.294E+00  Azotobacter chroococcum NCIMB 8003

Solvent-accessible surface area (backbone atoms only — not comparable to full-atom values): 15154 Å² total; per-residue (Å²): 113,52,68,59,41,82,43,60,66,31,24,82,85,53,44,84,37,45,68,42,77,36,68,54,48,46,69,38,42,40,29,21,25,30,35,31,53,18,22,16,25,31,35,38,40,27,34,66,44,44,70,56,55,37,54,92,63,90,82,52,77,67,55,76,74,51,66,64,93,80,48,84,82,45,90,51,77,45,52,64,86,83,48,42,88,78,20,39,18,16,47,26,39,40,29,21,26,25,38,31,37,23,23,64,71,51,69,69,40,20,44,36,34,34,32,15,28,14,49,57,26,35,42,34,40,28,31,36,34,44,32,68,28,88,29,52,54,30,27,45,34,33,42,34,72,83,23,40,46,35,38,39,32,42,28,41,36,34,52,27,26,15,27,35,37,34,46,20,30,35,25,34,43,33,32,27,37,35,33,40,57,36,62,17,43,52,96,95,38,80,40,75,16,29,45,31,34,32,52,31,29,64,16,60,75,11,34,42,29,29,26,38,41,39,32,72,50,64,74,76,34,69,61,43,66,13,76,48,91,92,41,50,51,12,45,70,82,44,36,53,39,32,35,29,34,28,29,22,71,61,32,52,63,60,25,47,52,52,46,58,55,41,40,76,68,73,29,38,84,70,33,45,62,46,72,55,40,52,66,36,68,93,78,66,35,55,39,64,41,96,83,20,58,39,62,78,54,69,33,68,70,55,71,58,88,70,24,14,61,68,90,131

Secondary structure (DSSP, 8-state):
-EES-EEESTTSSSTT--SEEEES--S-EEES-EEEEESS-SEEEE---HHHHT-SS--SHHHHTS-TTTS-PPSSSPPHHHHGGG--S-S-EEES-EEEEESSS-SS-EEEEEES--S-EEEES-EEE----S-TT-EEEEEESS--SEEEES-EEEEEESEEEEEETT-EEES-EEEEEEPEEETTEEE--EEEEEEES--TT-EEES-EEEESSS--EEEE-B--TTS--B-GGGSEEES-EEEETT-THHHHHHHHHHHHTT--SS-EES---EEETTTTEEEEPTT-HHHHTTPPP--GGGSSPPP-